Protein 3GN9 (pdb70)

Structure (mmCIF, N/CA/C/O backbone):
data_3GN9
#
_entry.id   3GN9
#
_cell.length_a   100.180
_cell.length_b   104.510
_cell.length_c   55.410
_cell.angle_alpha   90.000
_cell.angle_beta   106.160
_cell.angle_gamma   90.000
#
_symmetry.space_group_name_H-M   'C 1 2 1'
#
loop_
_entity.id
_entity.type
_entity.pdbx_description
1 polymer 'Type II secretory pathway, pseudopilin EpsG'
2 non-polymer 'CALCIUM ION'
3 non-polymer D-MALATE
4 water water
#
loop_
_atom_site.group_PDB
_atom_site.id
_atom_site.type_symbol
_atom_site.label_atom_id
_atom_site.label_alt_id
_atom_site.label_comp_id
_atom_site.label_asym_id
_atom_site.label_entity_id
_atom_site.label_seq_id
_atom_site.pdbx_PDB_ins_code
_atom_site.Cartn_x
_atom_site.Cartn_y
_atom_site.Cartn_z
_atom_site.occupancy
_atom_site.B_iso_or_equiv
_atom_site.auth_seq_id
_atom_site.auth_comp_id
_atom_site.auth_asym_id
_atom_site.auth_atom_id
_atom_site.pdbx_PDB_model_num
ATOM 1 N N . GLY A 1 4 ? -37.749 -26.822 -15.367 1.00 39.87 26 GLY A N 1
ATOM 2 C CA . GLY A 1 4 ? -38.000 -25.376 -15.118 1.00 39.58 26 GLY A CA 1
ATOM 3 C C . GLY A 1 4 ? -37.772 -24.995 -13.666 1.00 39.74 26 GLY A C 1
ATOM 4 O O . GLY A 1 4 ? -37.174 -23.950 -13.383 1.00 39.34 26 GLY A O 1
ATOM 5 N N . ASN A 1 5 ? -38.243 -25.834 -12.742 1.00 39.62 27 ASN A N 1
ATOM 6 C CA . ASN A 1 5 ? -38.186 -25.504 -11.309 1.00 39.71 27 ASN A CA 1
ATOM 7 C C . ASN A 1 5 ? -36.771 -25.405 -10.745 1.00 39.45 27 ASN A C 1
ATOM 8 O O . ASN A 1 5 ? -36.431 -24.416 -10.066 1.00 39.24 27 ASN A O 1
ATOM 13 N N . LYS A 1 6 ? -35.945 -26.421 -10.999 1.00 39.12 28 LYS A N 1
ATOM 14 C CA . LYS A 1 6 ? -34.554 -26.362 -10.551 1.00 39.09 28 LYS A CA 1
ATOM 15 C C . LYS A 1 6 ? -33.819 -25.241 -11.288 1.00 38.29 28 LYS A C 1
ATOM 16 O O . LYS A 1 6 ? -33.075 -24.485 -10.663 1.00 38.36 28 LYS A O 1
ATOM 22 N N . GLU A 1 7 ? -34.037 -25.126 -12.601 1.00 37.55 29 GLU A N 1
ATOM 23 C CA . GLU A 1 7 ? -33.487 -24.001 -13.370 1.00 37.23 29 GLU A CA 1
ATOM 24 C C . GLU A 1 7 ? -33.823 -22.683 -12.681 1.00 36.37 29 GLU A C 1
ATOM 25 O O . GLU A 1 7 ? -32.952 -21.840 -12.510 1.00 36.29 29 GLU A O 1
ATOM 31 N N . LYS A 1 8 ? -35.091 -22.511 -12.308 1.00 35.59 30 LYS A N 1
ATOM 32 C CA . LYS A 1 8 ? -35.546 -21.281 -11.658 1.00 35.11 30 LYS A CA 1
ATOM 33 C C . LYS A 1 8 ? -34.802 -21.036 -10.342 1.00 33.66 30 LYS A C 1
ATOM 34 O O . LYS A 1 8 ? -34.298 -19.939 -10.107 1.00 33.29 30 LYS A O 1
ATOM 40 N N . ALA A 1 9 ? -34.739 -22.064 -9.500 1.00 32.17 31 ALA A N 1
ATOM 41 C CA . ALA A 1 9 ? -34.048 -21.990 -8.208 1.00 31.28 31 ALA A CA 1
ATOM 42 C C . ALA A 1 9 ? -32.577 -21.603 -8.354 1.00 30.32 31 ALA A C 1
ATOM 43 O O . ALA A 1 9 ? -32.066 -20.786 -7.579 1.00 30.18 31 ALA A O 1
ATOM 45 N N . ASP A 1 10 ? -31.902 -22.184 -9.343 1.00 29.34 32 ASP A N 1
ATOM 46 C CA . ASP A 1 10 ? -30.486 -21.888 -9.597 1.00 29.01 32 ASP A CA 1
ATOM 47 C C . ASP A 1 10 ? -30.273 -20.440 -10.016 1.00 28.94 32 ASP A C 1
ATOM 48 O O . ASP A 1 10 ? -29.339 -19.770 -9.539 1.00 28.33 32 ASP A O 1
ATOM 53 N N . GLN A 1 11 ? -31.132 -19.943 -10.904 1.00 28.87 33 GLN A N 1
ATOM 54 C CA . GLN A 1 11 ? -31.014 -18.560 -11.347 1.00 29.21 33 GLN A CA 1
ATOM 55 C C . GLN A 1 11 ? -31.285 -17.591 -10.200 1.00 29.37 33 GLN A C 1
ATOM 56 O O . GLN A 1 11 ? -30.591 -16.594 -10.071 1.00 29.28 33 GLN A O 1
ATOM 62 N N . GLN A 1 12 ? -32.263 -17.908 -9.353 1.00 29.46 34 GLN A N 1
ATOM 63 C CA . GLN A 1 12 ? -32.531 -17.104 -8.154 1.00 29.79 34 GLN A CA 1
ATOM 64 C C . GLN A 1 12 ? -31.328 -17.037 -7.202 1.00 29.29 34 GLN A C 1
ATOM 65 O O . GLN A 1 12 ? -31.009 -15.972 -6.681 1.00 28.72 34 GLN A O 1
ATOM 71 N N . LYS A 1 13 ? -30.682 -18.181 -6.973 1.00 28.78 35 LYS A N 1
ATOM 72 C CA . LYS A 1 13 ? -29.456 -18.247 -6.169 1.00 28.16 35 LYS A CA 1
ATOM 73 C C . LYS A 1 13 ? -28.338 -17.378 -6.768 1.00 28.12 35 LYS A C 1
ATOM 74 O O . LYS A 1 13 ? -27.695 -16.601 -6.052 1.00 27.28 35 LYS A O 1
ATOM 80 N N . ALA A 1 14 ? -28.098 -17.516 -8.069 1.00 27.78 36 ALA A N 1
ATOM 81 C CA . ALA A 1 14 ? -27.120 -16.669 -8.759 1.00 28.55 36 ALA A CA 1
ATOM 82 C C . ALA A 1 14 ? -27.389 -15.178 -8.523 1.00 28.49 36 ALA A C 1
ATOM 83 O O . ALA A 1 14 ? -26.483 -14.421 -8.211 1.00 28.20 36 ALA A O 1
ATOM 85 N N . ILE A 1 15 ? -28.640 -14.769 -8.676 1.00 29.09 37 ILE A N 1
ATOM 86 C CA . ILE A 1 15 ? -29.008 -13.377 -8.474 1.00 29.92 37 ILE A CA 1
ATOM 87 C C . ILE A 1 15 ? -28.734 -12.946 -7.039 1.00 30.07 37 ILE A C 1
ATOM 88 O O . ILE A 1 15 ? -28.119 -11.908 -6.804 1.00 29.73 37 ILE A O 1
ATOM 93 N N . THR A 1 16 ? -29.195 -13.742 -6.082 1.00 30.55 38 THR A N 1
ATOM 94 C CA . THR A 1 16 ? -28.924 -13.453 -4.663 1.00 30.75 38 THR A CA 1
ATOM 95 C C . THR A 1 16 ? -27.426 -13.304 -4.352 1.00 30.40 38 THR A C 1
ATOM 96 O O . THR A 1 16 ? -27.026 -12.387 -3.623 1.00 29.72 38 THR A O 1
ATOM 100 N N . ASP A 1 17 ? -26.613 -14.207 -4.906 1.00 29.96 39 ASP A N 1
ATOM 101 C CA . ASP A 1 17 ? -25.158 -14.171 -4.760 1.00 29.77 39 ASP A CA 1
ATOM 102 C C . ASP A 1 17 ? -24.534 -12.899 -5.356 1.00 28.93 39 ASP A C 1
ATOM 103 O O . ASP A 1 17 ? -23.696 -12.265 -4.729 1.00 28.07 39 ASP A O 1
ATOM 108 N N . ILE A 1 18 ? -24.957 -12.530 -6.553 1.00 28.63 40 ILE A N 1
ATOM 109 C CA . ILE A 1 18 ? -24.454 -11.341 -7.223 1.00 28.21 40 ILE A CA 1
ATOM 110 C C . ILE A 1 18 ? -24.815 -10.076 -6.424 1.00 28.55 40 ILE A C 1
ATOM 111 O O . ILE A 1 18 ? -23.976 -9.188 -6.248 1.00 27.39 40 ILE A O 1
ATOM 116 N N . VAL A 1 19 ? -26.036 -10.024 -5.892 1.00 29.06 41 VAL A N 1
ATOM 117 C CA . VAL A 1 19 ? -26.444 -8.898 -5.048 1.00 29.45 41 VAL A CA 1
ATOM 118 C C . VAL A 1 19 ? -25.556 -8.810 -3.810 1.00 29.59 41 VAL A C 1
ATOM 119 O O . VAL A 1 19 ? -25.037 -7.733 -3.503 1.00 29.77 41 VAL A O 1
ATOM 123 N N . ALA A 1 20 ? -25.364 -9.940 -3.124 1.00 29.70 42 ALA A N 1
ATOM 124 C CA . ALA A 1 20 ? -24.488 -9.994 -1.948 1.00 29.84 42 ALA A CA 1
ATOM 125 C C . ALA A 1 20 ? -23.053 -9.557 -2.254 1.00 30.29 42 ALA A C 1
ATOM 126 O O . ALA A 1 20 ? -22.459 -8.775 -1.503 1.00 30.27 42 ALA A O 1
ATOM 128 N N . LEU A 1 21 ? -22.488 -10.078 -3.341 1.00 30.21 43 LEU A N 1
ATOM 129 C CA . LEU A 1 21 ? -21.154 -9.698 -3.768 1.00 30.66 43 LEU A CA 1
ATOM 130 C C . LEU A 1 21 ? -21.073 -8.212 -4.105 1.00 30.73 43 LEU A C 1
ATOM 131 O O . LEU A 1 21 ? -20.171 -7.534 -3.642 1.00 30.52 43 LEU A O 1
ATOM 136 N N . GLU A 1 22 ? -22.045 -7.700 -4.856 1.00 31.54 44 GLU A N 1
ATOM 137 C CA . GLU A 1 22 ? -22.095 -6.267 -5.180 1.00 32.05 44 GLU A CA 1
ATOM 138 C C . GLU A 1 22 ? -22.174 -5.417 -3.894 1.00 31.65 44 GLU A C 1
ATOM 139 O O . GLU A 1 22 ? -21.474 -4.410 -3.771 1.00 31.00 44 GLU A O 1
ATOM 145 N N . ASN A 1 23 ? -22.990 -5.844 -2.932 1.00 31.15 45 ASN A N 1
ATOM 146 C CA . ASN A 1 23 ? -23.051 -5.165 -1.631 1.00 31.54 45 ASN A CA 1
ATOM 147 C C . ASN A 1 23 ? -21.706 -5.168 -0.922 1.00 30.88 45 ASN A C 1
ATOM 148 O O . ASN A 1 23 ? -21.277 -4.136 -0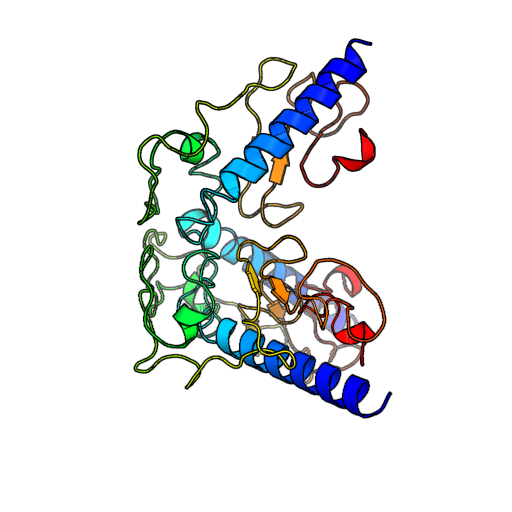.409 1.00 30.32 45 ASN A O 1
ATOM 153 N N . ALA A 1 24 ? -21.043 -6.326 -0.899 1.00 31.16 46 ALA A N 1
ATOM 154 C CA . ALA A 1 24 ? -19.701 -6.451 -0.305 1.00 30.31 46 ALA A CA 1
ATOM 155 C C . ALA A 1 24 ? -18.677 -5.553 -1.003 1.00 30.52 46 ALA A C 1
ATOM 156 O O . ALA A 1 24 ? -17.851 -4.906 -0.352 1.00 29.30 46 ALA A O 1
ATOM 158 N N . LEU A 1 25 ? -18.721 -5.537 -2.330 1.00 29.38 47 LEU A N 1
ATOM 159 C CA . LEU A 1 25 ? -17.829 -4.687 -3.131 1.00 30.18 47 LEU A CA 1
ATOM 160 C C . LEU A 1 25 ? -18.049 -3.196 -2.871 1.00 30.52 47 LEU A C 1
ATOM 161 O O . LEU A 1 25 ? -17.085 -2.418 -2.799 1.00 30.96 47 LEU A O 1
ATOM 166 N N . ASP A 1 26 ? -19.303 -2.803 -2.708 1.00 31.07 48 ASP A N 1
ATOM 167 C CA . ASP A 1 26 ? -19.614 -1.425 -2.343 1.00 31.68 48 ASP A CA 1
ATOM 168 C C . ASP A 1 26 ? -19.058 -1.074 -0.949 1.00 31.56 48 ASP A C 1
ATOM 169 O O . ASP A 1 26 ? -18.540 0.023 -0.753 1.00 30.89 48 ASP A O 1
ATOM 174 N N . MET A 1 27 ? -19.144 -2.009 0.001 1.00 31.94 49 MET A N 1
ATOM 175 C CA A MET A 1 27 ? -18.560 -1.793 1.327 0.50 31.72 49 MET A CA 1
ATOM 176 C CA B MET A 1 27 ? -18.560 -1.808 1.331 0.50 31.80 49 MET A CA 1
ATOM 177 C C . MET A 1 27 ? -17.044 -1.629 1.239 1.00 31.22 49 MET A C 1
ATOM 178 O O . MET A 1 27 ? -16.475 -0.766 1.902 1.00 30.56 49 MET A O 1
ATOM 187 N N . TYR A 1 28 ? -16.395 -2.457 0.424 1.00 29.93 50 TYR A N 1
ATOM 188 C CA . TYR A 1 28 ? -14.951 -2.364 0.203 1.00 29.86 50 TYR A CA 1
ATOM 189 C C . TYR A 1 28 ? -14.614 -0.987 -0.348 1.00 29.76 50 TYR A C 1
ATOM 190 O O . TYR A 1 28 ? -13.709 -0.323 0.160 1.00 29.34 50 TYR A O 1
ATOM 199 N N . LYS A 1 29 ? -15.354 -0.536 -1.358 1.00 28.82 51 LYS A N 1
ATOM 200 C CA . LYS A 1 29 ? -15.123 0.809 -1.885 1.00 29.32 51 LYS A CA 1
ATOM 201 C C . LYS A 1 29 ? -15.427 1.907 -0.844 1.00 28.39 51 LYS A C 1
ATOM 202 O O . LYS A 1 29 ? -14.728 2.918 -0.776 1.00 28.18 51 LYS A O 1
ATOM 208 N N . LEU A 1 30 ? -16.467 1.721 -0.044 1.00 27.99 52 LEU A N 1
ATOM 209 C CA A LEU A 1 30 ? -16.833 2.721 0.961 0.50 28.02 52 LEU A CA 1
ATOM 210 C CA B LEU A 1 30 ? -16.827 2.727 0.957 0.50 28.11 52 LEU A CA 1
ATOM 211 C C . LEU A 1 30 ? -15.663 2.947 1.920 1.00 28.14 52 LEU A C 1
ATOM 212 O O . LEU A 1 30 ? -15.398 4.079 2.331 1.00 28.27 52 LEU A O 1
ATOM 221 N N . ASP A 1 31 ? -14.977 1.858 2.275 1.00 28.33 53 ASP A N 1
ATOM 222 C CA . ASP A 1 31 ? -13.811 1.925 3.168 1.00 28.82 53 ASP A CA 1
ATOM 223 C C . ASP A 1 31 ? -12.550 2.429 2.473 1.00 28.76 53 ASP A C 1
ATOM 224 O O . ASP A 1 31 ? -11.792 3.194 3.053 1.00 29.16 53 ASP A O 1
ATOM 229 N N . ASN A 1 32 ? -12.319 1.969 1.245 1.00 29.19 54 ASN A N 1
ATOM 230 C CA . ASN A 1 32 ? -11.017 2.056 0.594 1.00 29.39 54 ASN A CA 1
ATOM 231 C C . ASN A 1 32 ? -10.896 3.015 -0.577 1.00 29.60 54 ASN A C 1
ATOM 232 O O . ASN A 1 32 ? -9.783 3.263 -1.034 1.00 31.46 54 ASN A O 1
ATOM 237 N N . SER A 1 33 ? -12.034 3.567 -1.006 1.00 29.89 55 SER A N 1
ATOM 238 C CA . SER A 1 33 ? -12.168 4.603 -2.032 1.00 29.99 55 SER A CA 1
ATOM 239 C C . SER A 1 33 ? -12.116 4.045 -3.457 1.00 30.20 55 SER A C 1
ATOM 240 O O . SER A 1 33 ? -12.407 4.762 -4.402 1.00 30.39 55 SER A O 1
ATOM 243 N N . VAL A 1 34 ? -11.748 2.775 -3.595 1.00 30.19 56 VAL A N 1
ATOM 244 C CA . VAL A 1 34 ? -11.714 2.065 -4.875 1.00 29.45 56 VAL A CA 1
ATOM 245 C C . VAL A 1 34 ? -12.301 0.660 -4.746 1.00 29.59 56 VAL A C 1
ATOM 246 O O . VAL A 1 34 ? -12.389 0.084 -3.662 1.00 28.99 56 VAL A O 1
ATOM 250 N N . TYR A 1 35 ? -12.679 0.080 -5.888 1.00 29.61 57 TYR A N 1
ATOM 251 C CA . TYR A 1 35 ? -13.040 -1.312 -5.957 1.00 29.16 57 TYR A CA 1
ATOM 252 C C . TYR A 1 35 ? -11.769 -2.165 -6.136 1.00 28.90 57 TYR A C 1
ATOM 253 O O . TYR A 1 35 ? -10.776 -1.686 -6.717 1.00 28.67 57 TYR A O 1
ATOM 262 N N . PRO A 1 36 ? -11.803 -3.426 -5.681 1.00 28.61 58 PRO A N 1
ATOM 263 C CA . PRO A 1 36 ? -10.758 -4.377 -6.084 1.00 28.20 58 PRO A CA 1
ATOM 264 C C . PRO A 1 36 ? -10.603 -4.442 -7.603 1.00 28.91 58 PRO A C 1
ATOM 265 O O . PRO A 1 36 ? -11.566 -4.278 -8.320 1.00 28.68 58 PRO A O 1
ATOM 269 N N . THR A 1 37 ? -9.389 -4.644 -8.070 1.00 29.12 59 THR A N 1
ATOM 270 C CA . THR A 1 37 ? -9.125 -4.773 -9.505 1.00 28.28 59 THR A CA 1
ATOM 271 C C . THR A 1 37 ? -9.462 -6.194 -9.949 1.00 27.81 59 THR A C 1
ATOM 272 O O . THR A 1 37 ? -9.638 -7.072 -9.118 1.00 27.61 59 THR A O 1
ATOM 276 N N . THR A 1 38 ? -9.544 -6.431 -11.263 1.00 28.27 60 THR A N 1
ATOM 277 C CA . THR A 1 38 ? -9.735 -7.777 -11.801 1.00 28.83 60 THR A CA 1
ATOM 278 C C . THR A 1 38 ? -8.724 -8.750 -11.187 1.00 30.52 60 THR A C 1
ATOM 279 O O . THR A 1 38 ? -9.108 -9.839 -10.747 1.00 31.20 60 THR A O 1
ATOM 283 N N . ASP A 1 39 ? -7.472 -8.316 -11.075 1.00 30.35 61 ASP A N 1
ATOM 284 C CA A ASP A 1 39 ? -6.409 -9.197 -10.606 0.50 30.93 61 ASP A CA 1
ATOM 285 C CA B ASP A 1 39 ? -6.398 -9.194 -10.609 0.50 31.28 61 ASP A CA 1
ATOM 286 C C . ASP A 1 39 ? -6.548 -9.515 -9.136 1.00 30.84 61 ASP A C 1
ATOM 287 O O . ASP A 1 39 ? -6.264 -10.620 -8.718 1.00 31.72 61 ASP A O 1
ATOM 296 N N . GLN A 1 40 ? -6.988 -8.537 -8.359 1.00 30.80 62 GLN A N 1
ATOM 297 C CA . GLN A 1 40 ? -7.206 -8.744 -6.940 1.00 29.78 62 GLN A CA 1
ATOM 298 C C . GLN A 1 40 ? -8.399 -9.675 -6.765 1.00 30.18 62 GLN A C 1
ATOM 299 O O . GLN A 1 40 ? -8.419 -10.546 -5.885 1.00 29.48 62 GLN A O 1
ATOM 305 N N . GLY A 1 41 ? -9.396 -9.492 -7.622 1.00 28.45 63 GLY A N 1
ATOM 306 C CA . GLY A 1 41 ? -10.534 -10.366 -7.653 1.00 28.91 63 GLY A CA 1
ATOM 307 C C . GLY A 1 41 ? -11.492 -10.285 -6.501 1.00 28.17 63 GLY A C 1
ATOM 308 O O . GLY A 1 41 ? -11.375 -9.427 -5.626 1.00 28.28 63 GLY A O 1
ATOM 309 N N . LEU A 1 42 ? -12.475 -11.178 -6.516 1.00 27.56 64 LEU A N 1
ATOM 310 C CA . LEU A 1 42 ? -13.455 -11.255 -5.433 1.00 27.80 64 LEU A CA 1
ATOM 311 C C . LEU A 1 42 ? -12.794 -11.730 -4.139 1.00 28.11 64 LEU A C 1
ATOM 312 O O . LEU A 1 42 ? -13.321 -11.479 -3.044 1.00 27.56 64 LEU A O 1
ATOM 317 N N . GLU A 1 43 ? -11.663 -12.409 -4.263 1.00 27.70 65 GLU A N 1
ATOM 318 C CA . GLU A 1 43 ? -10.869 -12.817 -3.083 1.00 29.54 65 GLU A CA 1
ATOM 319 C C . GLU A 1 43 ? -10.458 -11.632 -2.153 1.00 29.63 65 GLU A C 1
ATOM 320 O O . GLU A 1 43 ? -10.206 -11.816 -0.936 1.00 29.12 65 GLU A O 1
ATOM 326 N N . ALA A 1 44 ? -10.417 -10.429 -2.726 1.00 30.44 66 ALA A N 1
ATOM 327 C CA . ALA A 1 44 ? -10.156 -9.178 -1.977 1.00 31.01 66 ALA A CA 1
ATOM 328 C C . ALA A 1 44 ? -11.235 -8.901 -0.941 1.00 31.31 66 ALA A C 1
ATOM 329 O O . ALA A 1 44 ? -10.974 -8.249 0.084 1.00 31.25 66 ALA A O 1
ATOM 331 N N . LEU A 1 45 ? -12.415 -9.478 -1.138 1.00 30.97 67 LEU A N 1
ATOM 332 C CA . LEU A 1 45 ? -13.486 -9.373 -0.150 1.00 30.95 67 LEU A CA 1
ATOM 333 C C . LEU A 1 45 ? -13.263 -10.242 1.087 1.00 30.94 67 LEU A C 1
ATOM 334 O O . LEU A 1 45 ? -13.862 -9.978 2.126 1.00 31.63 67 LEU A O 1
ATOM 339 N N . VAL A 1 46 ? -12.424 -11.268 0.972 1.00 30.90 68 VAL A N 1
ATOM 340 C CA . VAL A 1 46 ? -12.190 -12.241 2.051 1.00 31.74 68 VAL A CA 1
ATOM 341 C C . VAL A 1 46 ? -10.911 -11.949 2.823 1.00 31.42 68 VAL A C 1
ATOM 342 O O . VAL A 1 46 ? -10.873 -12.089 4.039 1.00 31.20 68 VAL A O 1
ATOM 346 N N . THR A 1 47 ? -9.850 -11.572 2.118 1.00 31.38 69 THR A N 1
ATOM 347 C CA . THR A 1 47 ? -8.608 -11.207 2.787 1.00 32.02 69 THR A CA 1
ATOM 348 C C . THR A 1 47 ? -7.947 -10.051 2.070 1.00 31.21 69 THR A C 1
ATOM 349 O O . THR A 1 47 ? -8.194 -9.805 0.879 1.00 29.42 69 THR A O 1
ATOM 353 N N . LYS A 1 48 ? -7.165 -9.287 2.821 1.00 29.30 70 LYS A N 1
ATOM 354 C CA . LYS A 1 48 ? -6.565 -8.077 2.309 1.00 28.86 70 LYS A CA 1
ATOM 355 C C . LYS A 1 48 ? -5.702 -8.385 1.097 1.00 28.15 70 LYS A C 1
ATOM 356 O O . LYS A 1 48 ? -4.772 -9.179 1.175 1.00 26.95 70 LYS A O 1
ATOM 362 N N . PRO A 1 49 ? -6.026 -7.753 -0.032 1.00 27.44 71 PRO A N 1
ATOM 363 C CA . PRO A 1 49 ? -5.283 -7.990 -1.266 1.00 28.53 71 PRO A CA 1
ATOM 364 C C . PRO A 1 49 ? -4.020 -7.156 -1.390 1.00 28.70 71 PRO A C 1
ATOM 365 O O . PRO A 1 49 ? -3.737 -6.299 -0.541 1.00 29.43 71 PRO A O 1
ATOM 369 N N . SER A 1 50 ? -3.265 -7.445 -2.444 1.00 29.05 72 SER A N 1
ATOM 370 C CA . SER A 1 50 ? -2.026 -6.766 -2.751 1.00 29.59 72 SER A CA 1
ATOM 371 C C . SER A 1 50 ? -2.188 -6.047 -4.086 1.00 29.42 72 SER A C 1
ATOM 372 O O . SER A 1 50 ? -3.122 -6.330 -4.830 1.00 30.02 72 SER A O 1
ATOM 375 N N . SER A 1 51 ? -1.267 -5.138 -4.372 1.00 28.17 73 SER A N 1
ATOM 376 C CA . SER A 1 51 ? -1.009 -4.685 -5.737 1.00 28.78 73 SER A CA 1
ATOM 377 C C . SER A 1 51 ? -2.223 -4.040 -6.423 1.00 28.59 73 SER A C 1
ATOM 378 O O . SER A 1 51 ? -2.709 -4.568 -7.439 1.00 28.72 73 SER A O 1
ATOM 381 N N . PRO A 1 52 ? -2.692 -2.890 -5.911 1.00 29.13 74 PRO A N 1
ATOM 382 C CA . PRO A 1 52 ? -2.197 -2.078 -4.815 1.00 29.45 74 PRO A CA 1
ATOM 383 C C . PRO A 1 52 ? -2.962 -2.404 -3.561 1.00 30.31 74 PRO A C 1
ATOM 384 O O . PRO A 1 52 ? -4.158 -2.639 -3.617 1.00 31.45 74 PRO A O 1
ATOM 388 N N . GLU A 1 53 ? -2.272 -2.433 -2.420 1.00 31.20 75 GLU A N 1
ATOM 389 C CA . GLU A 1 53 ? -2.878 -2.845 -1.160 1.00 29.63 75 GLU A CA 1
ATOM 390 C C . GLU A 1 53 ? -3.780 -1.726 -0.600 1.00 29.78 75 GLU A C 1
ATOM 391 O O . GLU A 1 53 ? -3.292 -0.586 -0.406 1.00 28.65 75 GLU A O 1
ATOM 397 N N . PRO A 1 54 ? -5.055 -2.041 -0.266 1.00 28.94 76 PRO A N 1
ATOM 398 C CA . PRO A 1 54 ? -5.921 -0.976 0.246 1.00 29.15 76 PRO A CA 1
ATOM 399 C C . PRO A 1 54 ? -5.395 -0.429 1.542 1.00 28.17 76 PRO A C 1
ATOM 400 O O . PRO A 1 54 ? -4.723 -1.156 2.296 1.00 28.46 76 PRO A O 1
ATOM 404 N N . ARG A 1 55 ? -5.760 0.805 1.829 1.00 28.19 77 ARG A N 1
ATOM 405 C CA . ARG A 1 55 ? -5.218 1.512 3.023 1.00 27.34 77 ARG A CA 1
ATOM 406 C C . ARG A 1 55 ? -6.157 1.599 4.213 1.00 27.56 77 ARG A C 1
ATOM 407 O O . ARG A 1 55 ? -5.747 2.093 5.270 1.00 26.44 77 ARG A O 1
ATOM 415 N N . ASN A 1 56 ? -7.389 1.100 4.084 1.00 27.61 78 ASN A N 1
ATOM 416 C CA . ASN A 1 56 ? -8.350 1.116 5.170 1.00 28.07 78 ASN A CA 1
ATOM 417 C C . ASN A 1 56 ? -9.154 -0.193 5.228 1.00 27.94 78 ASN A C 1
ATOM 418 O O . ASN A 1 56 ? -10.360 -0.192 5.509 1.00 26.85 78 ASN A O 1
ATOM 423 N N . TYR A 1 57 ? -8.474 -1.308 4.996 1.00 28.43 79 TYR A N 1
ATOM 424 C CA . TYR A 1 57 ? -9.140 -2.593 4.917 1.00 28.93 79 TYR A CA 1
ATOM 425 C C . TYR A 1 57 ? -9.758 -3.008 6.265 1.00 29.30 79 TYR A C 1
ATOM 426 O O . TYR A 1 57 ? -9.094 -3.078 7.276 1.00 28.81 79 TYR A O 1
ATOM 435 N N . ARG A 1 58 ? -11.031 -3.364 6.229 1.00 31.25 80 ARG A N 1
ATOM 436 C CA . ARG A 1 58 ? -11.766 -3.815 7.408 1.00 32.07 80 ARG A CA 1
ATOM 437 C C . ARG A 1 58 ? -11.156 -5.093 7.996 1.00 32.34 80 ARG A C 1
ATOM 438 O O . ARG A 1 58 ? -11.013 -6.081 7.295 1.00 31.98 80 ARG A O 1
ATOM 446 N N . ASN A 1 59 ? -10.819 -5.056 9.280 1.00 32.98 81 ASN A N 1
ATOM 447 C CA . ASN A 1 59 ? -10.403 -6.243 10.047 1.00 34.61 81 ASN A CA 1
ATOM 448 C C . ASN A 1 59 ? -11.310 -7.455 9.782 1.00 34.08 81 ASN A C 1
ATOM 449 O O . ASN A 1 59 ? -12.474 -7.461 10.179 1.00 32.87 81 ASN A O 1
ATOM 454 N N . GLY A 1 60 ? -10.796 -8.454 9.067 1.00 34.28 82 GLY A N 1
ATOM 455 C CA . GLY A 1 60 ? -11.548 -9.679 8.823 1.00 34.71 82 GLY A CA 1
ATOM 456 C C . GLY A 1 60 ? -12.386 -9.696 7.558 1.00 34.89 82 GLY A C 1
ATOM 457 O O . GLY A 1 60 ? -13.197 -10.592 7.364 1.00 35.31 82 GLY A O 1
ATOM 458 N N . GLY A 1 61 ? -12.210 -8.703 6.699 1.00 34.50 83 GLY A N 1
ATOM 459 C CA . GLY A 1 61 ? -12.836 -8.705 5.393 1.00 34.18 83 GLY A CA 1
ATOM 460 C C . GLY A 1 61 ? -14.292 -8.282 5.359 1.00 34.11 83 GLY A C 1
ATOM 461 O O . GLY A 1 61 ? -14.836 -7.753 6.333 1.00 34.13 83 GLY A O 1
ATOM 462 N N . TYR A 1 62 ? -14.917 -8.534 4.216 1.00 33.20 84 TYR A N 1
ATOM 463 C CA . TYR A 1 62 ? -16.212 -7.989 3.886 1.00 33.38 84 TYR A CA 1
ATOM 464 C C . TYR A 1 62 ? -17.275 -9.079 3.694 1.00 34.43 84 TYR A C 1
ATOM 465 O O . TYR A 1 62 ? -18.458 -8.768 3.667 1.00 34.67 84 TYR A O 1
ATOM 474 N N . ILE A 1 63 ? -16.842 -10.334 3.582 1.00 35.11 85 ILE A N 1
ATOM 475 C CA . ILE A 1 63 ? -17.729 -11.494 3.442 1.00 36.33 85 ILE A CA 1
ATOM 476 C C . ILE A 1 63 ? -16.967 -12.686 4.066 1.00 36.55 85 ILE A C 1
ATOM 477 O O . ILE A 1 63 ? -15.734 -12.715 4.031 1.00 37.10 85 ILE A O 1
ATOM 482 N N . LYS A 1 64 ? -17.660 -13.644 4.672 1.00 37.39 86 LYS A N 1
ATOM 483 C CA . LYS A 1 64 ? -16.934 -14.717 5.374 1.00 37.16 86 LYS A CA 1
ATOM 484 C C . LYS A 1 64 ? -16.322 -15.713 4.395 1.00 36.70 86 LYS A C 1
ATOM 485 O O . LYS A 1 64 ? -15.275 -16.296 4.658 1.00 35.87 86 LYS A O 1
ATOM 491 N N . ARG A 1 65 ? -16.960 -15.870 3.241 1.00 36.31 87 ARG A N 1
ATOM 492 C CA . ARG A 1 65 ? -16.443 -16.743 2.201 1.00 36.51 87 ARG A CA 1
ATOM 493 C C . ARG A 1 65 ? -17.090 -16.369 0.883 1.00 36.79 87 ARG A C 1
ATOM 494 O O . ARG A 1 65 ? -18.169 -15.768 0.849 1.00 37.11 87 ARG A O 1
ATOM 502 N N . LEU A 1 66 ? -16.423 -16.714 -0.203 1.00 36.41 88 LEU A N 1
ATOM 503 C CA . LEU A 1 66 ? -16.978 -16.466 -1.500 1.00 37.13 88 LEU A CA 1
ATOM 504 C C . LEU A 1 66 ? -17.941 -17.594 -1.878 1.00 36.80 88 LEU A C 1
ATOM 505 O O . LEU A 1 66 ? -17.580 -18.757 -1.779 1.00 36.10 88 LEU A O 1
ATOM 510 N N . PRO A 1 67 ? -19.157 -17.242 -2.322 1.00 37.02 89 PRO A N 1
ATOM 511 C CA . PRO A 1 67 ? -20.031 -18.287 -2.836 1.00 37.86 89 PRO A CA 1
ATOM 512 C C . PRO A 1 67 ? -19.534 -18.725 -4.209 1.00 37.29 89 PRO A C 1
ATOM 513 O O . PRO A 1 67 ? -18.934 -17.933 -4.927 1.00 37.26 89 PRO A O 1
ATOM 517 N N . LYS A 1 68 ? -19.753 -19.988 -4.552 1.00 37.32 90 LYS A N 1
ATOM 518 C CA . LYS A 1 68 ? -19.612 -20.441 -5.940 1.00 36.70 90 LYS A CA 1
ATOM 519 C C . LYS A 1 68 ? -20.978 -20.411 -6.566 1.00 34.95 90 LYS A C 1
ATOM 520 O O . LYS A 1 68 ? -21.985 -20.369 -5.872 1.00 34.46 90 LYS A O 1
ATOM 526 N N . ASP A 1 69 ? -21.026 -20.418 -7.885 1.00 33.98 91 ASP A N 1
ATOM 527 C CA . ASP A 1 69 ? -22.304 -20.315 -8.545 1.00 32.67 91 ASP A CA 1
ATOM 528 C C . ASP A 1 69 ? -23.058 -21.664 -8.497 1.00 31.99 91 ASP A C 1
ATOM 529 O O . ASP A 1 69 ? -22.500 -22.677 -8.064 1.00 31.15 91 ASP A O 1
ATOM 534 N N . PRO A 1 70 ? -24.337 -21.667 -8.900 1.00 31.61 92 PRO A N 1
ATOM 535 C CA . PRO A 1 70 ? -25.168 -22.864 -8.798 1.00 31.71 92 PRO A CA 1
ATOM 536 C C . PRO A 1 70 ? -24.634 -24.075 -9.559 1.00 31.37 92 PRO A C 1
ATOM 537 O O . PRO A 1 70 ? -25.061 -25.198 -9.292 1.00 31.41 92 PRO A O 1
ATOM 541 N N . TRP A 1 71 ? -23.728 -23.850 -10.509 1.00 30.81 93 TRP A N 1
ATOM 542 C CA . TRP A 1 71 ? -23.145 -24.936 -11.288 1.00 30.66 93 TRP A CA 1
ATOM 543 C C . TRP A 1 71 ? -21.735 -25.321 -10.825 1.00 30.90 93 TRP A C 1
ATOM 544 O O . TRP A 1 71 ? -21.045 -26.093 -11.474 1.00 30.39 93 TRP A O 1
ATOM 555 N N . GLY A 1 72 ? -21.328 -24.817 -9.664 1.00 31.79 94 GLY A N 1
ATOM 556 C CA . GLY A 1 72 ? -20.069 -25.240 -9.061 1.00 32.74 94 GLY A CA 1
ATOM 557 C C . GLY A 1 72 ? -18.868 -24.419 -9.492 1.00 33.73 94 GLY A C 1
ATOM 558 O O . GLY A 1 72 ? -17.746 -24.752 -9.129 1.00 34.51 94 GLY A O 1
ATOM 559 N N . ASN A 1 73 ? -19.101 -23.340 -10.241 1.00 34.30 95 ASN A N 1
ATOM 560 C CA . ASN A 1 73 ? -18.026 -22.503 -10.776 1.00 35.10 95 ASN A CA 1
ATOM 561 C C . ASN A 1 73 ? -17.888 -21.160 -10.055 1.00 35.56 95 ASN A C 1
ATOM 562 O O . ASN A 1 73 ? -18.852 -20.613 -9.523 1.00 35.23 95 ASN A O 1
ATOM 567 N N . GLU A 1 74 ? -16.678 -20.623 -10.031 1.00 36.02 96 GLU A N 1
ATOM 568 C CA . GLU A 1 74 ? -16.460 -19.351 -9.366 1.00 36.64 96 GLU A CA 1
ATOM 569 C C . GLU A 1 74 ? -17.146 -18.228 -10.144 1.00 35.57 96 GLU A C 1
ATOM 570 O O . GLU A 1 74 ? -17.137 -18.226 -11.370 1.00 34.89 96 GLU A O 1
ATOM 576 N N . TYR A 1 75 ? -17.746 -17.288 -9.414 1.00 35.22 97 TYR A N 1
ATOM 577 C CA . TYR A 1 75 ? -18.276 -16.070 -10.032 1.00 34.28 97 TYR A CA 1
ATOM 578 C C . TYR A 1 75 ? -17.127 -15.312 -10.680 1.00 34.19 97 TYR A C 1
ATOM 579 O O . TYR A 1 75 ? -15.973 -15.389 -10.219 1.00 33.29 97 TYR A O 1
ATOM 588 N N . GLN A 1 76 ? -17.451 -14.624 -11.769 1.00 33.73 98 GLN A N 1
ATOM 589 C CA . GLN A 1 76 ? -16.481 -13.847 -12.544 1.00 34.00 98 GLN A CA 1
ATOM 590 C C . GLN A 1 76 ? -16.568 -12.378 -12.152 1.00 33.79 98 GLN A C 1
ATOM 591 O O . GLN A 1 76 ? -17.622 -11.893 -11.733 1.00 33.53 98 GLN A O 1
ATOM 597 N N . TYR A 1 77 ? -15.446 -11.678 -12.271 1.00 32.50 99 TYR A N 1
ATOM 598 C CA . TYR A 1 77 ? -15.354 -10.305 -11.794 1.00 32.19 99 TYR A CA 1
ATOM 599 C C . TYR A 1 77 ? -14.375 -9.554 -12.662 1.00 32.09 99 TYR A C 1
ATOM 600 O O . TYR A 1 77 ? -13.294 -10.062 -12.994 1.00 31.07 99 TYR A O 1
ATOM 609 N N . MET A 1 78 ? -14.788 -8.366 -13.083 1.00 31.87 100 MET A N 1
ATOM 610 C CA . MET A 1 78 ? -13.907 -7.455 -13.796 1.00 32.69 100 MET A CA 1
ATOM 611 C C . MET A 1 78 ? -14.017 -6.039 -13.252 1.00 32.20 100 MET A C 1
ATOM 612 O O . MET A 1 78 ? -15.108 -5.521 -13.057 1.00 32.91 100 MET A O 1
ATOM 617 N N . SER A 1 79 ? -12.870 -5.425 -13.012 1.00 32.11 101 SER A N 1
ATOM 618 C CA . SER A 1 79 ? -12.785 -4.034 -12.637 1.00 32.18 101 SER A CA 1
ATOM 619 C C . SER A 1 79 ? -11.455 -3.521 -13.173 1.00 32.06 101 SER A C 1
ATOM 620 O O . SER A 1 79 ? -10.405 -3.902 -12.665 1.00 32.82 101 SER A O 1
ATOM 623 N N . PRO A 1 80 ? -11.490 -2.677 -14.213 1.00 30.27 102 PRO A N 1
ATOM 624 C CA . PRO A 1 80 ? -12.671 -2.117 -14.889 1.00 30.24 102 PRO A CA 1
ATOM 625 C C . PRO A 1 80 ? -13.499 -3.137 -15.702 1.00 30.66 102 PRO A C 1
ATOM 626 O O . PRO A 1 80 ? -12.940 -4.001 -16.400 1.00 29.63 102 PRO A O 1
ATOM 630 N N . GLY A 1 81 ? -14.821 -3.010 -15.611 1.00 30.78 103 GLY A N 1
ATOM 631 C CA . GLY A 1 81 ? -15.738 -3.902 -16.314 1.00 30.74 103 GLY A CA 1
ATOM 632 C C . GLY A 1 81 ? -15.907 -3.485 -17.751 1.00 31.46 103 GLY A C 1
ATOM 633 O O . GLY A 1 81 ? -15.443 -2.427 -18.157 1.00 31.20 103 GLY A O 1
ATOM 634 N N . ASP A 1 82 ? -16.557 -4.361 -18.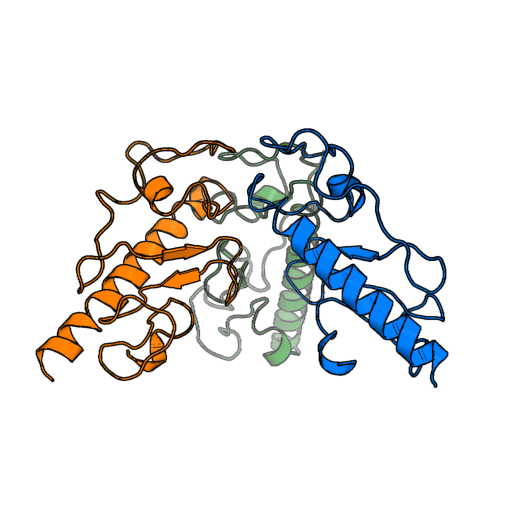511 1.00 32.06 104 ASP A N 1
ATOM 635 C CA . ASP A 1 82 ? -16.922 -4.114 -19.885 1.00 33.34 104 ASP A CA 1
ATOM 636 C C . ASP A 1 82 ? -18.365 -3.634 -19.973 1.00 33.22 104 ASP A C 1
ATOM 637 O O . ASP A 1 82 ? -18.655 -2.760 -20.765 1.00 32.42 104 ASP A O 1
ATOM 642 N N . LYS A 1 83 ? -19.268 -4.176 -19.151 1.00 33.33 105 LYS A N 1
ATOM 643 C CA . LYS A 1 83 ? -20.684 -3.764 -19.223 1.00 33.65 105 LYS A CA 1
ATOM 644 C C . LYS A 1 83 ? -21.013 -2.627 -18.256 1.00 33.59 105 LYS A C 1
ATOM 645 O O . LYS A 1 83 ? -22.040 -1.969 -18.403 1.00 33.70 105 LYS A O 1
ATOM 651 N N . GLY A 1 84 ? -20.143 -2.384 -17.285 1.00 32.76 106 GLY A N 1
ATOM 652 C CA . GLY A 1 84 ? -20.354 -1.320 -16.298 1.00 33.31 106 GLY A CA 1
ATOM 653 C C . GLY A 1 84 ? -19.047 -1.022 -15.598 1.00 33.37 106 GLY A C 1
ATOM 654 O O . GLY A 1 84 ? -18.015 -1.566 -16.002 1.00 33.90 106 GLY A O 1
ATOM 655 N N . THR A 1 85 ? -19.078 -0.180 -14.558 1.00 33.70 107 THR A N 1
ATOM 656 C CA . THR A 1 85 ? -17.887 0.144 -13.775 1.00 33.89 107 THR A CA 1
ATOM 657 C C . THR A 1 85 ? -17.212 -1.125 -13.223 1.00 33.57 107 THR A C 1
ATOM 658 O O . THR A 1 85 ? -15.985 -1.275 -13.320 1.00 32.55 107 THR A O 1
ATOM 662 N N . ILE A 1 86 ? -18.010 -2.004 -12.608 1.00 33.34 108 ILE A N 1
ATOM 663 C CA . ILE A 1 86 ? -17.563 -3.350 -12.248 1.00 33.44 108 ILE A CA 1
ATOM 664 C C . ILE A 1 86 ? -18.570 -4.382 -12.815 1.00 32.95 108 ILE A C 1
ATOM 665 O O . ILE A 1 86 ? -19.782 -4.121 -12.837 1.00 33.21 108 ILE A O 1
ATOM 670 N N . ASP A 1 87 ? -18.058 -5.495 -13.349 1.00 32.42 109 ASP A N 1
ATOM 671 C CA . ASP A 1 87 ? -18.901 -6.598 -13.848 1.00 32.17 109 ASP A CA 1
ATOM 672 C C . ASP A 1 87 ? -18.785 -7.742 -12.862 1.00 32.25 109 ASP A C 1
ATOM 673 O O . ASP A 1 87 ? -17.666 -8.166 -12.549 1.00 31.77 109 ASP A O 1
ATOM 678 N N . ILE A 1 88 ? -19.929 -8.250 -12.385 1.00 31.85 110 ILE A N 1
ATOM 679 C CA . ILE A 1 88 ? -19.996 -9.417 -11.508 1.00 31.54 110 ILE A CA 1
ATOM 680 C C . ILE A 1 88 ? -20.973 -10.386 -12.192 1.00 31.79 110 ILE A C 1
ATOM 681 O O . ILE A 1 88 ? -22.121 -10.018 -12.436 1.00 30.04 110 ILE A O 1
ATOM 686 N N . PHE A 1 89 ? -20.530 -11.602 -12.505 1.00 31.64 111 PHE A N 1
ATOM 687 C CA . PHE A 1 89 ? -21.369 -12.510 -13.299 1.00 32.31 111 PHE A CA 1
ATOM 688 C C . PHE A 1 89 ? -21.073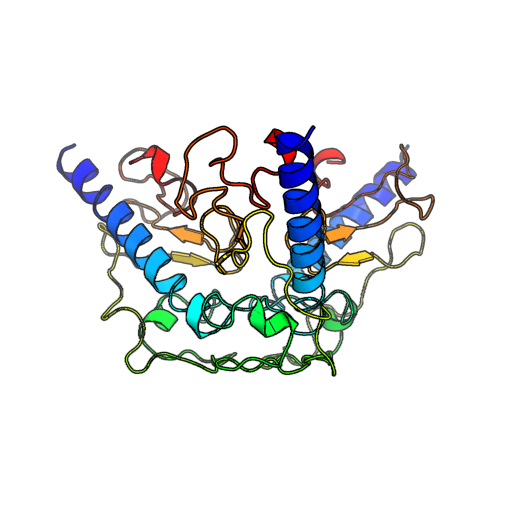 -14.003 -13.176 1.00 32.24 111 PHE A C 1
ATOM 689 O O . PHE A 1 89 ? -20.025 -14.418 -12.667 1.00 31.59 111 PHE A O 1
ATOM 697 N N . THR A 1 90 ? -22.051 -14.801 -13.628 1.00 32.50 112 THR A N 1
ATOM 698 C CA . THR A 1 90 ? -21.890 -16.229 -13.868 1.00 31.48 112 THR A CA 1
ATOM 699 C C . THR A 1 90 ? -22.159 -16.486 -15.330 1.00 31.93 112 THR A C 1
ATOM 700 O O . THR A 1 90 ? -23.091 -15.914 -15.888 1.00 31.96 112 THR A O 1
ATOM 704 N N . LEU A 1 91 ? -21.343 -17.326 -15.961 1.00 32.21 113 LEU A N 1
ATOM 705 C CA . LEU A 1 91 ? -21.606 -17.723 -17.355 1.00 33.38 113 LEU A CA 1
ATOM 706 C C . LEU A 1 91 ? -22.689 -18.801 -17.505 1.00 33.31 113 LEU A C 1
ATOM 707 O O . LEU A 1 91 ? -22.874 -19.352 -18.597 1.00 34.23 113 LEU A O 1
ATOM 712 N N . GLY A 1 92 ? -23.405 -19.115 -16.433 1.00 33.36 114 GLY A N 1
ATOM 713 C CA . GLY A 1 92 ? -24.522 -20.043 -16.504 1.00 33.42 114 GLY A CA 1
ATOM 714 C C . GLY A 1 92 ? -24.082 -21.496 -16.584 1.00 33.78 114 GLY A C 1
ATOM 715 O O . GLY A 1 92 ? -22.900 -21.827 -16.401 1.00 33.93 114 GLY A O 1
ATOM 716 N N . ALA A 1 93 ? -25.047 -22.363 -16.867 1.00 33.76 115 ALA A N 1
ATOM 717 C CA . ALA A 1 93 ? -24.856 -23.811 -16.808 1.00 34.06 115 ALA A CA 1
ATOM 718 C C . ALA A 1 93 ? -23.743 -24.326 -17.721 1.00 34.51 115 ALA A C 1
ATOM 719 O O . ALA A 1 93 ? -23.124 -25.348 -17.433 1.00 34.47 115 ALA A O 1
ATOM 721 N N . ASP A 1 94 ? -23.491 -23.620 -18.818 1.00 35.00 116 ASP A N 1
ATOM 722 C CA . ASP A 1 94 ? -22.561 -24.111 -19.834 1.00 35.98 116 ASP A CA 1
ATOM 723 C C . ASP A 1 94 ? -21.133 -23.664 -19.568 1.00 36.73 116 ASP A C 1
ATOM 724 O O . ASP A 1 94 ? -20.210 -24.090 -20.262 1.00 36.73 116 ASP A O 1
ATOM 729 N N . GLY A 1 95 ? -20.958 -22.794 -18.581 1.00 37.56 117 GLY A N 1
ATOM 730 C CA . GLY A 1 95 ? -19.639 -22.300 -18.223 1.00 38.47 117 GLY A CA 1
ATOM 731 C C . GLY A 1 95 ? -18.991 -21.504 -19.334 1.00 39.33 117 GLY A C 1
ATOM 732 O O . GLY A 1 95 ? -17.767 -21.414 -19.396 1.00 39.70 117 GLY A O 1
ATOM 733 N N . GLN A 1 96 ? -19.814 -20.903 -20.191 1.00 40.29 118 GLN A N 1
ATOM 734 C CA . GLN A 1 96 ? -19.333 -20.222 -21.381 1.00 40.96 118 GLN A CA 1
ATOM 735 C C . GLN A 1 96 ? -20.243 -19.041 -21.736 1.00 41.09 118 GLN A C 1
ATOM 736 O O . GLN A 1 96 ? -21.390 -18.970 -21.283 1.00 40.92 118 GLN A O 1
ATOM 742 N N . GLU A 1 97 ? -19.726 -18.122 -22.554 1.00 41.08 119 GLU A N 1
ATOM 743 C CA . GLU A 1 97 ? -20.441 -16.894 -22.897 1.00 41.13 119 GLU A CA 1
ATOM 744 C C . GLU A 1 97 ? -21.605 -17.160 -23.833 1.00 40.54 119 GLU A C 1
ATOM 745 O O . GLU A 1 97 ? -21.501 -17.968 -24.754 1.00 40.97 119 GLU A O 1
ATOM 751 N N . GLY A 1 98 ? -22.710 -16.462 -23.597 1.00 39.79 120 GLY A N 1
ATOM 752 C CA . GLY A 1 98 ? -23.929 -16.669 -24.366 1.00 38.98 120 GLY A CA 1
ATOM 753 C C . GLY A 1 98 ? -24.693 -17.902 -23.921 1.00 38.22 120 GLY A C 1
ATOM 754 O O . GLY A 1 98 ? -24.245 -18.646 -23.048 1.00 38.55 120 GLY A O 1
ATOM 755 N N . GLY A 1 99 ? -25.854 -18.115 -24.524 1.00 37.08 121 GLY A N 1
ATOM 756 C CA . GLY A 1 99 ? -26.713 -19.239 -24.180 1.00 36.36 121 GLY A CA 1
ATOM 757 C C . GLY A 1 99 ? -28.055 -18.765 -23.664 1.00 35.69 121 GLY A C 1
ATOM 758 O O . GLY A 1 99 ? -28.206 -17.612 -23.242 1.00 35.75 121 GLY A O 1
ATOM 759 N N . GLU A 1 100 ? -29.019 -19.678 -23.685 1.00 34.60 122 GLU A N 1
ATOM 760 C CA . GLU A 1 100 ? -30.382 -19.413 -23.247 1.00 34.15 122 GLU A CA 1
ATOM 761 C C . GLU A 1 100 ? -30.747 -20.449 -22.197 1.00 33.60 122 GLU A C 1
ATOM 762 O O . GLU A 1 100 ? -30.010 -21.421 -21.986 1.00 33.39 122 GLU A O 1
ATOM 768 N N . GLY A 1 101 ? -31.883 -20.258 -21.539 1.00 33.09 123 GLY A N 1
ATOM 769 C CA . GLY A 1 101 ? -32.294 -21.176 -20.482 1.00 32.63 123 GLY A CA 1
ATOM 770 C C . GLY A 1 101 ? -31.263 -21.152 -19.375 1.00 32.41 123 GLY A C 1
ATOM 771 O O . GLY A 1 101 ? -30.775 -20.077 -19.023 1.00 32.15 123 GLY A O 1
ATOM 772 N N . ALA A 1 102 ? -30.899 -22.328 -18.859 1.00 31.80 124 ALA A N 1
ATOM 773 C CA . ALA A 1 102 ? -29.955 -22.416 -17.725 1.00 31.74 124 ALA A CA 1
ATOM 774 C C . ALA A 1 102 ? -28.514 -22.014 -18.087 1.00 31.35 124 ALA A C 1
ATOM 775 O O . ALA A 1 102 ? -27.698 -21.745 -17.198 1.00 31.78 124 ALA A O 1
ATOM 777 N N . ALA A 1 103 ? -28.199 -21.983 -19.383 1.00 31.48 125 ALA A N 1
ATOM 778 C CA . ALA A 1 103 ? -26.868 -21.576 -19.846 1.00 30.79 125 ALA A CA 1
ATOM 779 C C . ALA A 1 103 ? -26.705 -20.058 -19.987 1.00 29.95 125 ALA A C 1
ATOM 780 O O . ALA A 1 103 ? -25.606 -19.583 -20.287 1.00 30.20 125 ALA A O 1
ATOM 782 N N . ALA A 1 104 ? -27.777 -19.292 -19.773 1.00 29.11 126 ALA A N 1
ATOM 783 C CA . ALA A 1 104 ? -27.737 -17.849 -20.003 1.00 28.85 126 ALA A CA 1
ATOM 784 C C . ALA A 1 104 ? -26.790 -17.242 -18.991 1.00 28.99 126 ALA A C 1
ATOM 785 O O . ALA A 1 104 ? -26.668 -17.766 -17.906 1.00 28.99 126 ALA A O 1
ATOM 787 N N . ASP A 1 105 ? -26.120 -16.162 -19.364 1.00 29.08 127 ASP A N 1
ATOM 788 C CA . ASP A 1 105 ? -25.225 -15.464 -18.444 1.00 29.73 127 ASP A CA 1
ATOM 789 C C . ASP A 1 105 ? -26.035 -14.532 -17.582 1.00 29.02 127 ASP A C 1
ATOM 790 O O . ASP A 1 105 ? -26.935 -13.867 -18.064 1.00 28.02 127 ASP A O 1
ATOM 795 N N . ILE A 1 106 ? -25.706 -14.462 -16.297 1.00 28.36 128 ILE A N 1
ATOM 796 C CA . ILE A 1 106 ? -26.448 -13.605 -15.397 1.00 28.28 128 ILE A CA 1
ATOM 797 C C . ILE A 1 106 ? -25.372 -12.753 -14.766 1.00 28.54 128 ILE A C 1
ATOM 798 O O . ILE A 1 106 ? -24.413 -13.305 -14.215 1.00 26.83 128 ILE A O 1
ATOM 803 N N . GLY A 1 107 ? -25.501 -11.433 -14.899 1.00 28.63 129 GLY A N 1
ATOM 804 C CA . GLY A 1 107 ? -24.533 -10.500 -14.324 1.00 29.61 129 GLY A CA 1
ATOM 805 C C . GLY A 1 107 ? -25.222 -9.341 -13.643 1.00 30.10 129 GLY A C 1
ATOM 806 O O . GLY A 1 107 ? -26.444 -9.190 -13.745 1.00 30.51 129 GLY A O 1
ATOM 807 N N . ASN A 1 108 ? -24.440 -8.488 -12.992 1.00 30.60 130 ASN A N 1
ATOM 808 C CA . ASN A 1 108 ? -24.991 -7.331 -12.305 1.00 31.05 130 ASN A CA 1
ATOM 809 C C . ASN A 1 108 ? -25.642 -6.340 -13.270 1.00 32.05 130 ASN A C 1
ATOM 810 O O . ASN A 1 108 ? -26.419 -5.491 -12.848 1.00 32.77 130 ASN A O 1
ATOM 815 N N . TRP A 1 109 ? -25.350 -6.486 -14.561 1.00 32.52 131 TRP A N 1
ATOM 816 C CA . TRP A 1 109 ? -25.858 -5.596 -15.602 1.00 32.74 131 TRP A CA 1
ATOM 817 C C . TRP A 1 109 ? -27.198 -6.036 -16.195 1.00 33.62 131 TRP A C 1
ATOM 818 O O . TRP A 1 109 ? -27.901 -5.216 -16.789 1.00 33.81 131 TRP A O 1
ATOM 829 N N . ASN A 1 110 ? -27.553 -7.317 -16.066 1.00 34.21 132 ASN A N 1
ATOM 830 C CA . ASN A 1 110 ? -28.822 -7.815 -16.637 1.00 35.02 132 ASN A CA 1
ATOM 831 C C . ASN A 1 110 ? -29.709 -8.620 -15.679 1.00 36.94 132 ASN A C 1
ATOM 832 O O . ASN A 1 110 ? -30.657 -9.264 -16.128 1.00 36.83 132 ASN A O 1
ATOM 837 N N . MET A 1 111 ? -29.420 -8.568 -14.373 1.00 39.39 133 MET A N 1
ATOM 838 C CA . MET A 1 111 ? -30.161 -9.358 -13.359 1.00 41.51 133 MET A CA 1
ATOM 839 C C . MET A 1 111 ? -31.664 -9.211 -13.523 1.00 42.61 133 MET A C 1
ATOM 840 O O . MET A 1 111 ? -32.414 -10.188 -13.468 1.00 42.93 133 MET A O 1
ATOM 845 N N . GLN A 1 112 ? -32.077 -7.961 -13.706 1.00 44.11 134 GLN A N 1
ATOM 846 C CA . GLN A 1 112 ? -33.477 -7.562 -13.919 1.00 45.19 134 GLN A CA 1
ATOM 847 C C . GLN A 1 112 ? -34.238 -8.447 -14.910 1.00 45.84 134 GLN A C 1
ATOM 848 O O . GLN A 1 112 ? -35.435 -8.663 -14.750 1.00 46.12 134 GLN A O 1
ATOM 854 N N . ASP A 1 113 ? -33.549 -8.945 -15.936 1.00 46.78 135 ASP A N 1
ATOM 855 C CA . ASP A 1 113 ? -34.179 -9.788 -16.963 1.00 47.46 135 ASP A CA 1
ATOM 856 C C . ASP A 1 113 ? -34.660 -11.129 -16.414 1.00 48.15 135 ASP A C 1
ATOM 857 O O . ASP A 1 113 ? -35.591 -11.723 -16.952 1.00 48.15 135 ASP A O 1
ATOM 862 N N . PHE A 1 114 ? -34.015 -11.603 -15.354 1.00 49.00 136 PHE A N 1
ATOM 863 C CA . PHE A 1 114 ? -34.297 -12.917 -14.791 1.00 49.73 136 PHE A CA 1
ATOM 864 C C . PHE A 1 114 ? -35.116 -12.772 -13.509 1.00 50.75 136 PHE A C 1
ATOM 865 O O . PHE A 1 114 ? -35.007 -13.594 -12.595 1.00 51.24 136 PHE A O 1
ATOM 873 N N . GLN A 1 115 ? -35.959 -11.743 -13.460 1.00 51.53 137 GLN A N 1
ATOM 874 C CA . GLN A 1 115 ? -36.512 -11.259 -12.198 1.00 52.20 137 GLN A CA 1
ATOM 875 C C . GLN A 1 115 ? -38.030 -11.207 -12.247 1.00 52.26 137 GLN A C 1
ATOM 876 O O . GLN A 1 115 ? -38.674 -11.003 -11.221 1.00 52.53 137 GLN A O 1
ATOM 883 N N . GLY B 1 4 ? -44.589 28.956 -6.840 1.00 56.20 26 GLY B N 1
ATOM 884 C CA . GLY B 1 4 ? -44.415 30.209 -6.027 1.00 55.64 26 GLY B CA 1
ATOM 885 C C . GLY B 1 4 ? -43.086 30.866 -6.338 1.00 54.96 26 GLY B C 1
ATOM 886 O O . GLY B 1 4 ? -42.174 30.204 -6.874 1.00 56.83 26 GLY B O 1
ATOM 887 N N . ASN B 1 5 ? -42.961 32.156 -6.032 1.00 52.85 27 ASN B N 1
ATOM 888 C CA . ASN B 1 5 ? -41.698 32.875 -6.250 1.00 51.21 27 ASN B CA 1
ATOM 889 C C . ASN B 1 5 ? -40.559 32.305 -5.396 1.00 49.45 27 ASN B C 1
ATOM 890 O O . ASN B 1 5 ? -39.448 32.100 -5.894 1.00 48.98 27 ASN B O 1
ATOM 895 N N . LYS B 1 6 ? -40.849 32.049 -4.118 1.00 47.31 28 LYS B N 1
ATOM 896 C CA . LYS B 1 6 ? -39.851 31.535 -3.182 1.00 45.93 28 LYS B CA 1
ATOM 897 C C . LYS B 1 6 ? -39.448 30.096 -3.508 1.00 44.45 28 LYS B C 1
ATOM 898 O O . LYS B 1 6 ? -38.266 29.784 -3.483 1.00 44.09 28 LYS B O 1
ATOM 904 N N . GLU B 1 7 ? -40.426 29.238 -3.810 1.00 42.86 29 GLU B N 1
ATOM 905 C CA . GLU B 1 7 ? -40.156 27.843 -4.190 1.00 42.18 29 GLU B CA 1
ATOM 906 C C . GLU B 1 7 ? -39.188 27.791 -5.367 1.00 40.73 29 GLU B C 1
ATOM 907 O O . GLU B 1 7 ? -38.249 26.995 -5.372 1.00 40.68 29 GLU B O 1
ATOM 913 N N . LYS B 1 8 ? -39.425 28.654 -6.352 1.00 39.14 30 LYS B N 1
ATOM 914 C CA . LYS B 1 8 ? -38.569 28.760 -7.530 1.00 37.96 30 LYS B CA 1
ATOM 915 C C . LYS B 1 8 ? -37.151 29.165 -7.145 1.00 36.49 30 LYS B C 1
ATOM 916 O O . LYS B 1 8 ? -36.179 28.521 -7.551 1.00 35.69 30 LYS B O 1
ATOM 922 N N . ALA B 1 9 ? -37.053 30.234 -6.358 1.00 34.84 31 ALA B N 1
ATOM 923 C CA . ALA B 1 9 ? -35.769 30.741 -5.883 1.00 34.17 31 ALA B CA 1
ATOM 924 C C . ALA B 1 9 ? -35.002 29.672 -5.084 1.00 32.94 31 ALA B C 1
ATOM 925 O O . ALA B 1 9 ? -33.800 29.524 -5.265 1.00 33.09 31 ALA B O 1
ATOM 927 N N . ASP B 1 10 ? -35.708 28.939 -4.221 1.00 32.01 32 ASP B N 1
ATOM 928 C CA . ASP B 1 10 ? -35.105 27.861 -3.419 1.00 31.96 32 ASP B CA 1
ATOM 929 C C . ASP B 1 10 ? -34.583 26.722 -4.300 1.00 31.82 32 ASP B C 1
ATOM 930 O O . ASP B 1 10 ? -33.508 26.200 -4.059 1.00 30.82 32 ASP B O 1
ATOM 935 N N . GLN B 1 11 ? -35.347 26.340 -5.318 1.00 31.84 33 GLN B N 1
ATOM 936 C CA . GLN B 1 11 ? -34.910 25.284 -6.233 1.00 32.33 33 GLN B CA 1
ATOM 937 C C . GLN B 1 11 ? -33.709 25.717 -7.069 1.00 32.06 33 GLN B C 1
ATOM 938 O O . GLN B 1 11 ? -32.823 24.903 -7.341 1.00 31.89 33 GLN B O 1
ATOM 944 N N . GLN B 1 12 ? -33.659 26.991 -7.458 1.00 31.88 34 GLN B N 1
ATOM 945 C CA A GLN B 1 12 ? -32.488 27.555 -8.148 0.50 31.88 34 GLN B CA 1
ATOM 946 C CA B GLN B 1 12 ? -32.482 27.478 -8.173 0.50 32.08 34 GLN B CA 1
ATOM 947 C C . GLN B 1 12 ? -31.240 27.493 -7.279 1.00 31.67 34 GLN B C 1
ATOM 948 O O . GLN B 1 12 ? -30.176 27.125 -7.741 1.00 31.81 34 GLN B O 1
ATOM 959 N N . LYS B 1 13 ? -31.382 27.901 -6.016 1.00 31.57 35 LYS B N 1
ATOM 960 C CA . LYS B 1 13 ? -30.244 27.908 -5.079 1.00 31.43 35 LYS B CA 1
ATOM 961 C C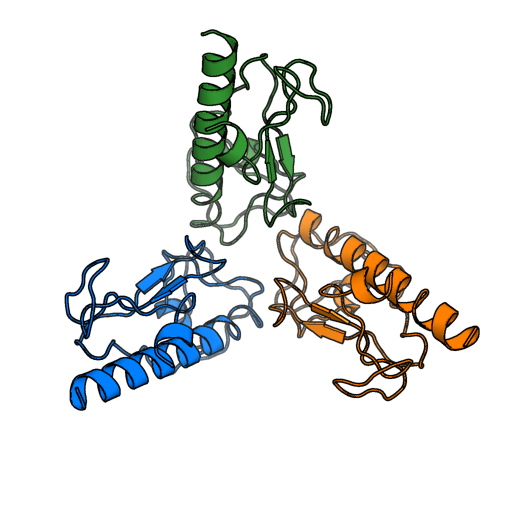 . LYS B 1 13 ? -29.720 26.484 -4.898 1.00 30.96 35 LYS B C 1
ATOM 962 O O . LYS B 1 13 ? -28.526 26.285 -4.909 1.00 31.26 35 LYS B O 1
ATOM 968 N N . ALA B 1 14 ? -30.621 25.519 -4.729 1.00 30.99 36 ALA B N 1
ATOM 969 C CA . ALA B 1 14 ? -30.243 24.110 -4.641 1.00 31.50 36 ALA B CA 1
ATOM 970 C C . ALA B 1 14 ? -29.483 23.645 -5.876 1.00 31.57 36 ALA B C 1
ATOM 971 O O . ALA B 1 14 ? -28.433 23.007 -5.762 1.00 31.28 36 ALA B O 1
ATOM 973 N N . ILE B 1 15 ? -29.995 23.962 -7.062 1.00 31.72 37 ILE B N 1
ATOM 974 C CA . ILE B 1 15 ? -29.295 23.610 -8.296 1.00 31.87 37 ILE B CA 1
ATOM 975 C C . ILE B 1 15 ? -27.902 24.232 -8.310 1.00 32.12 37 ILE B C 1
ATOM 976 O O . ILE B 1 15 ? -26.916 23.549 -8.574 1.00 32.82 37 ILE B O 1
ATOM 981 N N . THR B 1 16 ? -27.823 25.519 -7.988 1.00 32.19 38 THR B N 1
ATOM 982 C CA . THR B 1 16 ? -26.545 26.228 -7.937 1.00 32.41 38 THR B CA 1
ATOM 983 C C . THR B 1 16 ? -25.571 25.588 -6.934 1.00 32.15 38 THR B C 1
ATOM 984 O O . THR B 1 16 ? -24.394 25.414 -7.223 1.00 32.69 38 THR B O 1
ATOM 988 N N . ASP B 1 17 ? -26.061 25.232 -5.762 1.00 32.02 39 ASP B N 1
ATOM 989 C CA . ASP B 1 17 ? -25.212 24.599 -4.768 1.00 32.07 39 ASP B CA 1
ATOM 990 C C . ASP B 1 17 ? -24.695 23.238 -5.238 1.00 32.38 39 ASP B C 1
ATOM 991 O O . ASP B 1 17 ? -23.540 22.916 -5.018 1.00 32.42 39 ASP B O 1
ATOM 996 N N . ILE B 1 18 ? -25.565 22.445 -5.863 1.00 32.16 40 ILE B N 1
ATOM 997 C CA . ILE B 1 18 ? -25.210 21.119 -6.326 1.00 32.20 40 ILE B CA 1
ATOM 998 C C . ILE B 1 18 ? -24.154 21.181 -7.435 1.00 32.14 40 ILE B C 1
ATOM 999 O O . ILE B 1 18 ? -23.205 20.417 -7.428 1.00 31.45 40 ILE B O 1
ATOM 1004 N N . VAL B 1 19 ? -24.320 22.105 -8.370 1.00 31.84 41 VAL B N 1
ATOM 1005 C CA . VAL B 1 19 ? -23.339 22.329 -9.419 1.00 31.80 41 VAL B CA 1
ATOM 1006 C C . VAL B 1 19 ? -21.995 22.727 -8.796 1.00 32.08 41 VAL B C 1
ATOM 1007 O O . VAL B 1 19 ? -20.952 22.184 -9.169 1.00 31.85 41 VAL B O 1
ATOM 1011 N N . ALA B 1 20 ? -22.024 23.626 -7.816 1.00 31.73 42 ALA B N 1
ATOM 1012 C CA . ALA B 1 20 ? -20.795 24.068 -7.173 1.00 31.73 42 ALA B CA 1
ATOM 1013 C C . ALA B 1 20 ? -20.116 22.892 -6.484 1.00 32.12 42 ALA B C 1
ATOM 1014 O O . ALA B 1 20 ? -18.896 22.717 -6.601 1.00 31.50 42 ALA B O 1
ATOM 1016 N N . LEU B 1 21 ? -20.912 22.075 -5.788 1.00 32.57 43 LEU B N 1
ATOM 1017 C CA . LEU B 1 21 ? -20.373 20.927 -5.055 1.00 33.08 43 LEU B CA 1
ATOM 1018 C C . LEU B 1 21 ? -19.785 19.886 -6.007 1.00 33.59 43 LEU B C 1
ATOM 1019 O O . LEU B 1 21 ? -18.703 19.382 -5.785 1.00 33.08 43 LEU B O 1
ATOM 1024 N N . GLU B 1 22 ? -20.482 19.590 -7.091 1.00 33.82 44 GLU B N 1
ATOM 1025 C CA . GLU B 1 22 ? -19.967 18.648 -8.059 1.00 34.99 44 GLU B CA 1
ATOM 1026 C C . GLU B 1 22 ? -18.662 19.154 -8.695 1.00 34.80 44 GLU B C 1
ATOM 1027 O O . GLU B 1 22 ? -17.739 18.369 -8.917 1.00 34.80 44 GLU B O 1
ATOM 1033 N N . ASN B 1 23 ? -18.572 20.456 -8.964 1.00 34.52 45 ASN B N 1
ATOM 1034 C CA . ASN B 1 23 ? -17.327 21.033 -9.485 1.00 34.91 45 ASN B CA 1
ATOM 1035 C C . ASN B 1 23 ? -16.173 20.856 -8.488 1.00 34.41 45 ASN B C 1
ATOM 1036 O O . ASN B 1 23 ? -15.075 20.471 -8.871 1.00 33.70 45 ASN B O 1
ATOM 1041 N N . ALA B 1 24 ? -16.437 21.123 -7.213 1.00 33.73 46 ALA B N 1
ATOM 1042 C CA . ALA B 1 24 ? -15.430 20.921 -6.162 1.00 33.69 46 ALA B CA 1
ATOM 1043 C C . ALA B 1 24 ? -15.013 19.452 -6.038 1.00 33.31 46 ALA B C 1
ATOM 1044 O O . ALA B 1 24 ? -13.831 19.144 -5.877 1.00 33.06 46 ALA B O 1
ATOM 1046 N N . LEU B 1 25 ? -15.990 18.551 -6.109 1.00 33.17 47 LEU B N 1
ATOM 1047 C CA . LEU B 1 25 ? -15.730 17.128 -6.053 1.00 32.69 47 LEU B CA 1
ATOM 1048 C C . LEU B 1 25 ? -14.867 16.684 -7.231 1.00 32.74 47 LEU B C 1
ATOM 1049 O O . LEU B 1 25 ? -13.950 15.881 -7.053 1.00 32.09 47 LEU B O 1
ATOM 1054 N N . ASP B 1 26 ? -15.151 17.218 -8.419 1.00 32.81 48 ASP B N 1
ATOM 1055 C CA . ASP B 1 26 ? -14.325 16.990 -9.581 1.00 33.30 48 ASP B CA 1
ATOM 1056 C C . ASP B 1 26 ? -12.882 17.487 -9.369 1.00 33.52 48 ASP B C 1
ATOM 1057 O O . ASP B 1 26 ? -11.929 16.786 -9.754 1.00 32.57 48 ASP B O 1
ATOM 1062 N N . MET B 1 27 ? -12.721 18.653 -8.737 1.00 33.27 49 MET B N 1
ATOM 1063 C CA A MET B 1 27 ? -11.386 19.184 -8.444 0.50 33.77 49 MET B CA 1
ATOM 1064 C CA B MET B 1 27 ? -11.386 19.182 -8.448 0.50 33.59 49 MET B CA 1
ATOM 1065 C C . MET B 1 27 ? -10.650 18.266 -7.478 1.00 33.71 49 MET B C 1
ATOM 1066 O O . MET B 1 27 ? -9.453 18.037 -7.641 1.00 33.36 49 MET B O 1
ATOM 1075 N N . TYR B 1 28 ? -11.377 17.759 -6.472 1.00 33.45 50 TYR B N 1
ATOM 1076 C CA . TYR B 1 28 ? -10.835 16.805 -5.512 1.00 33.35 50 TYR B CA 1
ATOM 1077 C C . TYR B 1 28 ? -10.319 15.562 -6.243 1.00 33.06 50 TYR B C 1
ATOM 1078 O O . TYR B 1 28 ? -9.201 15.122 -5.984 1.00 33.95 50 TYR B O 1
ATOM 1087 N N . LYS B 1 29 ? -11.127 14.987 -7.141 1.00 32.34 51 LYS B N 1
ATOM 1088 C CA . LYS B 1 29 ? -10.694 13.837 -7.935 1.00 31.83 51 LYS B CA 1
ATOM 1089 C C . LYS B 1 29 ? -9.557 14.151 -8.926 1.00 31.73 51 LYS B C 1
ATOM 1090 O O . LYS B 1 29 ? -8.673 13.304 -9.156 1.00 31.16 51 LYS B O 1
ATOM 1096 N N . LEU B 1 30 ? -9.558 15.345 -9.513 1.00 31.59 52 LEU B N 1
ATOM 1097 C CA . LEU B 1 30 ? -8.453 15.727 -10.401 1.00 32.25 52 LEU B CA 1
ATOM 1098 C C . LEU B 1 30 ? -7.119 15.676 -9.650 1.00 31.89 52 LEU B C 1
ATOM 1099 O O . LEU B 1 30 ? -6.120 15.251 -10.207 1.00 31.98 52 LEU B O 1
ATOM 1104 N N . ASP B 1 31 ? -7.123 16.107 -8.398 1.00 31.83 53 ASP B N 1
ATOM 1105 C CA . ASP B 1 31 ? -5.933 16.067 -7.564 1.00 32.53 53 ASP B CA 1
ATOM 1106 C C . ASP B 1 31 ? -5.613 14.689 -6.998 1.00 33.08 53 ASP B C 1
ATOM 1107 O O . ASP B 1 31 ? -4.444 14.308 -6.926 1.00 33.38 53 ASP B O 1
ATOM 1112 N N . ASN B 1 32 ? -6.640 13.965 -6.542 1.00 32.79 54 ASN B N 1
ATOM 1113 C CA . ASN B 1 32 ? -6.427 12.810 -5.668 1.00 33.56 54 ASN B CA 1
ATOM 1114 C C . ASN B 1 32 ? -6.729 11.437 -6.295 1.00 33.76 54 ASN B C 1
ATOM 1115 O O . ASN B 1 32 ? -6.404 10.400 -5.688 1.00 34.71 54 ASN B O 1
ATOM 1120 N N . SER B 1 33 ? -7.318 11.464 -7.498 1.00 33.33 55 SER B N 1
ATOM 1121 C CA . SER B 1 33 ? -7.623 10.314 -8.376 1.00 34.12 55 SER B CA 1
ATOM 1122 C C . SER B 1 33 ? -8.912 9.560 -7.992 1.00 33.84 55 SER B C 1
ATOM 1123 O O . SER B 1 33 ? -9.380 8.711 -8.760 1.00 33.83 55 SER B O 1
ATOM 1126 N N . VAL B 1 34 ? -9.472 9.883 -6.829 1.00 33.15 56 VAL B N 1
ATOM 1127 C CA . VAL B 1 34 ? -10.742 9.318 -6.358 1.00 33.67 56 VAL B CA 1
ATOM 1128 C C . VAL B 1 34 ? -11.646 10.449 -5.815 1.00 34.65 56 VAL B C 1
ATOM 1129 O O . VAL B 1 34 ? -11.164 11.538 -5.479 1.00 34.07 56 VAL B O 1
ATOM 1133 N N . TYR B 1 35 ? -12.938 10.170 -5.722 1.00 34.74 57 TYR B N 1
ATOM 1134 C CA . TYR B 1 35 ? -13.859 11.040 -4.990 1.00 35.55 57 TYR B CA 1
ATOM 1135 C C . TYR B 1 35 ? -13.809 10.700 -3.507 1.00 35.59 57 TYR B C 1
ATOM 1136 O O . TYR B 1 35 ? -13.402 9.584 -3.138 1.00 34.96 57 TYR B O 1
ATOM 1145 N N . PRO B 1 36 ? -14.252 11.636 -2.647 1.00 35.51 58 PRO B N 1
ATOM 1146 C CA . PRO B 1 36 ? -14.500 11.273 -1.252 1.00 35.09 58 PRO B CA 1
ATOM 1147 C C . PRO B 1 36 ? -15.536 10.160 -1.144 1.00 34.55 58 PRO B C 1
ATOM 1148 O O . PRO B 1 36 ? -16.465 10.107 -1.951 1.00 34.04 58 PRO B O 1
ATOM 1152 N N . THR B 1 37 ? -15.370 9.279 -0.157 1.00 34.33 59 THR B N 1
ATOM 1153 C CA . THR B 1 37 ? -16.335 8.214 0.121 1.00 33.28 59 THR B CA 1
ATOM 1154 C C . THR B 1 37 ? -17.510 8.804 0.911 1.00 33.79 59 THR B C 1
ATOM 1155 O O . THR B 1 37 ? -17.424 9.915 1.426 1.00 34.09 59 THR B O 1
ATOM 1159 N N . THR B 1 38 ? -18.591 8.036 1.042 1.00 33.72 60 THR B N 1
ATOM 1160 C CA . THR B 1 38 ? -19.763 8.453 1.802 1.00 33.19 60 THR B CA 1
ATOM 1161 C C . THR B 1 38 ? -19.390 8.881 3.222 1.00 33.06 60 THR B C 1
ATOM 1162 O O . THR B 1 38 ? -19.891 9.900 3.719 1.00 31.18 60 THR B O 1
ATOM 1166 N N . ASP B 1 39 ? -18.526 8.087 3.854 1.00 32.35 61 ASP B N 1
ATOM 1167 C CA A ASP B 1 39 ? -18.138 8.316 5.237 0.50 32.81 61 ASP B CA 1
ATOM 1168 C CA B ASP B 1 39 ? -18.123 8.304 5.233 0.50 33.09 61 ASP B CA 1
ATOM 1169 C C . ASP B 1 39 ? -17.262 9.563 5.394 1.00 32.86 61 ASP B C 1
ATOM 1170 O O . ASP B 1 39 ? -17.333 10.254 6.425 1.00 33.09 61 ASP B O 1
ATOM 1179 N N . GLN B 1 40 ? -16.436 9.846 4.396 1.00 32.45 62 GLN B N 1
ATOM 1180 C CA . GLN B 1 40 ? -15.636 11.062 4.421 1.00 32.79 62 GLN B CA 1
ATOM 1181 C C . GLN B 1 40 ? -16.562 12.264 4.228 1.00 33.41 62 GLN B C 1
ATOM 1182 O O . GLN B 1 40 ? -16.424 13.275 4.913 1.00 33.46 62 GLN B O 1
ATOM 1188 N N . GLY B 1 41 ? -17.512 12.135 3.308 1.00 32.86 63 GLY B N 1
ATOM 1189 C CA . GLY B 1 41 ? -18.535 13.156 3.098 1.00 33.10 63 GLY B CA 1
ATOM 1190 C C . GLY B 1 41 ? -18.095 14.395 2.357 1.00 33.17 63 GLY B C 1
ATOM 1191 O O . GLY B 1 41 ? -16.934 14.530 1.959 1.00 32.28 63 GLY B O 1
ATOM 1192 N N . LEU B 1 42 ? -19.046 15.316 2.181 1.00 33.17 64 LEU B N 1
ATOM 1193 C CA . LEU B 1 42 ? -18.762 16.588 1.534 1.00 33.10 64 LEU B CA 1
ATOM 1194 C C . LEU B 1 42 ? -17.761 17.398 2.350 1.00 33.11 64 LEU B C 1
ATOM 1195 O O . LEU B 1 42 ? -17.059 18.241 1.828 1.00 33.07 64 LEU B O 1
ATOM 1200 N N . GLU B 1 43 ? -17.695 17.124 3.641 1.00 33.39 65 GLU B N 1
ATOM 1201 C CA . GLU B 1 43 ? -16.721 17.748 4.498 1.00 34.54 65 GLU B CA 1
ATOM 1202 C C . GLU B 1 43 ? -15.269 17.582 4.010 1.00 33.95 65 GLU B C 1
ATOM 1203 O O . GLU B 1 43 ? -14.383 18.395 4.353 1.00 33.28 65 GLU B O 1
ATOM 1209 N N . ALA B 1 44 ? -15.026 16.525 3.229 1.00 33.05 66 ALA B N 1
ATOM 1210 C CA . ALA B 1 44 ? -13.716 16.273 2.648 1.00 32.91 66 ALA B CA 1
ATOM 1211 C C . ALA B 1 44 ? -13.287 17.411 1.716 1.00 33.27 66 ALA B C 1
ATOM 1212 O O . ALA B 1 44 ? -12.112 17.590 1.450 1.00 32.84 66 ALA B O 1
ATOM 1214 N N . LEU B 1 45 ? -14.255 18.181 1.225 1.00 33.22 67 LEU B N 1
ATOM 1215 C CA . LEU B 1 45 ? -13.966 19.339 0.396 1.00 33.98 67 LEU B CA 1
ATOM 1216 C C . LEU B 1 45 ? -13.421 20.512 1.204 1.00 33.82 67 LEU B C 1
ATOM 1217 O O . LEU B 1 45 ? -12.801 21.403 0.644 1.00 34.52 67 LEU B O 1
ATOM 1222 N N . VAL B 1 46 ? -13.637 20.511 2.512 1.00 34.15 68 VAL B N 1
ATOM 1223 C CA . VAL B 1 46 ? -13.229 21.633 3.362 1.00 34.52 68 VAL B CA 1
ATOM 1224 C C . VAL B 1 46 ? -11.939 21.352 4.107 1.00 34.82 68 VAL B C 1
ATOM 1225 O O . VAL B 1 46 ? -11.066 22.223 4.207 1.00 34.60 68 VAL B O 1
ATOM 1229 N N . THR B 1 47 ? -11.840 20.153 4.677 1.00 34.72 69 THR B N 1
ATOM 1230 C CA . THR B 1 47 ? -10.627 19.729 5.364 1.00 35.11 69 THR B CA 1
ATOM 1231 C C . THR B 1 47 ? -10.233 18.295 4.972 1.00 33.94 69 THR B C 1
ATOM 1232 O O . THR B 1 47 ? -11.088 17.448 4.659 1.00 33.86 69 THR B O 1
ATOM 1236 N N . LYS B 1 48 ? -8.926 18.054 4.949 1.00 33.33 70 LYS B N 1
ATOM 1237 C CA . LYS B 1 48 ? -8.379 16.764 4.524 1.00 32.97 70 LYS B CA 1
ATOM 1238 C C . LYS B 1 48 ? -9.026 15.626 5.310 1.00 31.81 70 LYS B C 1
ATOM 1239 O O . LYS B 1 48 ? -8.965 15.593 6.538 1.00 30.61 70 LYS B O 1
ATOM 1245 N N . PRO B 1 49 ? -9.668 14.698 4.605 1.00 30.89 71 PRO B N 1
ATOM 1246 C CA . PRO B 1 49 ? -10.312 13.594 5.309 1.00 31.11 71 PRO B CA 1
ATOM 1247 C C . PRO B 1 49 ? -9.345 12.461 5.693 1.00 31.06 71 PRO B C 1
ATOM 1248 O O . PRO B 1 49 ? -8.167 12.488 5.347 1.00 31.08 71 PRO B O 1
ATOM 1252 N N . SER B 1 50 ? -9.877 11.485 6.421 1.00 31.16 72 SER B N 1
ATOM 1253 C CA . SER B 1 50 ? -9.176 10.298 6.842 1.00 31.49 72 SER B CA 1
ATOM 1254 C C . SER B 1 50 ? -9.834 9.070 6.225 1.00 31.59 72 SER B C 1
ATOM 1255 O O . SER B 1 50 ? -10.967 9.132 5.744 1.00 30.45 72 SER B O 1
ATOM 1258 N N . SER B 1 51 ? -9.116 7.954 6.273 1.00 30.86 73 SER B N 1
ATOM 1259 C CA . SER B 1 51 ? -9.706 6.632 6.092 1.00 32.06 73 SER B CA 1
ATOM 1260 C C . SER B 1 51 ? -10.460 6.438 4.767 1.00 31.82 73 SER B C 1
ATOM 1261 O O . SER B 1 51 ? -11.657 6.253 4.797 1.00 32.69 73 SER B O 1
ATOM 1264 N N . PRO B 1 52 ? -9.750 6.453 3.618 1.00 32.38 74 PRO B N 1
ATOM 1265 C CA . PRO B 1 52 ? -8.315 6.603 3.460 1.00 32.59 74 PRO B CA 1
ATOM 1266 C C . PRO B 1 52 ? -7.884 8.037 3.160 1.00 32.19 74 PRO B C 1
ATOM 1267 O O . PRO B 1 52 ? -8.539 8.744 2.400 1.00 32.20 74 PRO B O 1
ATOM 1271 N N . GLU B 1 53 ? -6.784 8.465 3.760 1.00 32.46 75 GLU B N 1
ATOM 1272 C CA . GLU B 1 53 ? -6.330 9.851 3.591 1.00 32.26 75 GLU B CA 1
ATOM 1273 C C . GLU B 1 53 ? -5.814 10.094 2.175 1.00 32.76 75 GLU B C 1
ATOM 1274 O O . GLU B 1 53 ? -4.928 9.375 1.716 1.00 32.49 75 GLU B O 1
ATOM 1280 N N . PRO B 1 54 ? -6.364 11.094 1.462 1.00 32.86 76 PRO B N 1
ATOM 1281 C CA . PRO B 1 54 ? -5.809 11.407 0.151 1.00 33.63 76 PRO B CA 1
ATOM 1282 C C . PRO B 1 54 ? -4.349 11.853 0.180 1.00 34.12 76 PRO B C 1
ATOM 1283 O O . PRO B 1 54 ? -3.880 12.439 1.170 1.00 33.79 76 PRO B O 1
ATOM 1287 N N . ARG B 1 55 ? -3.645 11.583 -0.920 1.00 34.60 77 ARG B N 1
ATOM 1288 C CA . ARG B 1 55 ? -2.198 11.794 -1.013 1.00 34.05 77 ARG B CA 1
ATOM 1289 C C . ARG B 1 55 ? -1.753 13.043 -1.774 1.00 33.99 77 ARG B C 1
ATOM 1290 O O . ARG B 1 55 ? -0.567 13.297 -1.879 1.00 34.47 77 ARG B O 1
ATOM 1298 N N . ASN B 1 56 ? -2.695 13.851 -2.271 1.00 33.28 78 ASN B N 1
ATOM 1299 C CA . ASN B 1 56 ? -2.351 15.085 -2.964 1.00 32.74 78 ASN B CA 1
ATOM 1300 C C . ASN B 1 56 ? -3.415 16.152 -2.669 1.00 33.15 78 ASN B C 1
ATOM 1301 O O . ASN B 1 56 ? -3.894 16.858 -3.577 1.00 33.31 78 ASN B O 1
ATOM 1306 N N . TYR B 1 57 ? -3.783 16.262 -1.397 1.00 32.34 79 TYR B N 1
ATOM 1307 C CA . TYR B 1 57 ? -4.841 17.181 -0.987 1.00 32.78 79 TYR B CA 1
ATOM 1308 C C . TYR B 1 57 ? -4.413 18.652 -1.105 1.00 33.08 79 TYR B C 1
ATOM 1309 O O . TYR B 1 57 ? -3.366 19.048 -0.608 1.00 32.70 79 TYR B O 1
ATOM 1318 N N . ARG B 1 58 ? -5.256 19.461 -1.745 1.00 34.02 80 ARG B N 1
ATOM 1319 C CA . ARG B 1 58 ? -4.966 20.873 -1.964 1.00 35.05 80 ARG B CA 1
ATOM 1320 C C . ARG B 1 58 ? -4.903 21.592 -0.630 1.00 34.81 80 ARG B C 1
ATOM 1321 O O . ARG B 1 58 ? -5.824 21.486 0.168 1.00 34.76 80 ARG B O 1
ATOM 1329 N N . ASN B 1 59 ? -3.820 22.314 -0.376 1.00 35.23 81 ASN B N 1
ATOM 1330 C CA A ASN B 1 59 ? -3.720 23.123 0.830 0.50 35.56 81 ASN B CA 1
ATOM 1331 C CA B ASN B 1 59 ? -3.724 23.134 0.830 0.50 35.47 81 ASN B CA 1
ATOM 1332 C C . ASN B 1 59 ? -4.917 24.074 0.930 1.00 35.53 81 ASN B C 1
ATOM 1333 O O . ASN B 1 59 ? -5.208 24.816 -0.005 1.00 35.12 81 ASN B O 1
ATOM 1342 N N . GLY B 1 60 ? -5.624 24.032 2.054 1.00 35.68 82 GLY B N 1
ATOM 1343 C CA . GLY B 1 60 ? -6.801 24.873 2.240 1.00 36.14 82 GLY B CA 1
ATOM 1344 C C . GLY B 1 60 ? -8.113 24.287 1.739 1.00 36.29 82 GLY B C 1
ATOM 1345 O O . GLY B 1 60 ? -9.168 24.871 1.955 1.00 37.08 82 GLY B O 1
ATOM 1346 N N . GLY B 1 61 ? -8.061 23.155 1.048 1.00 35.99 83 GLY B N 1
ATOM 1347 C CA . GLY B 1 61 ? -9.270 22.465 0.623 1.00 36.04 83 GLY B CA 1
ATOM 1348 C C . GLY B 1 61 ? -9.832 23.009 -0.674 1.00 36.08 83 GLY B C 1
ATOM 1349 O O . GLY B 1 61 ? -9.182 23.804 -1.351 1.00 36.08 83 GLY B O 1
ATOM 1350 N N . TYR B 1 62 ? -11.045 22.581 -1.005 1.00 35.50 84 TYR B N 1
ATOM 1351 C CA . TYR B 1 62 ? -11.616 22.778 -2.334 1.00 35.60 84 TYR B CA 1
ATOM 1352 C C . TYR B 1 62 ? -12.819 23.727 -2.359 1.00 36.69 84 TYR B C 1
ATOM 1353 O O . TYR B 1 62 ? -13.222 24.181 -3.434 1.00 36.40 84 TYR B O 1
ATOM 1362 N N . ILE B 1 63 ? -13.374 24.019 -1.184 1.00 37.03 85 ILE B N 1
ATOM 1363 C CA . ILE B 1 63 ? -14.467 24.991 -1.028 1.00 37.90 85 ILE B CA 1
ATOM 1364 C C . ILE B 1 63 ? -14.269 25.645 0.352 1.00 38.02 85 ILE B C 1
ATOM 1365 O O . ILE B 1 63 ? -13.732 25.009 1.268 1.00 38.61 85 ILE B O 1
ATOM 1370 N N . LYS B 1 64 ? -14.662 26.906 0.516 1.00 39.09 86 LYS B N 1
ATOM 1371 C CA . LYS B 1 64 ? -14.400 27.606 1.791 1.00 38.94 86 LYS B CA 1
ATOM 1372 C C . LYS B 1 64 ? -15.323 27.123 2.912 1.00 38.34 86 LYS B C 1
ATOM 1373 O O . LYS B 1 64 ? -14.930 27.087 4.078 1.00 38.19 86 LYS B O 1
ATOM 1379 N N . ARG B 1 65 ? -16.540 26.725 2.555 1.00 37.54 87 ARG B N 1
ATOM 1380 C CA . ARG B 1 65 ? -17.471 26.134 3.513 1.00 36.98 87 ARG B CA 1
ATOM 1381 C C . ARG B 1 65 ? -18.532 25.358 2.744 1.00 36.90 87 ARG B C 1
ATOM 1382 O O . ARG B 1 65 ? -18.730 25.596 1.548 1.00 37.02 87 ARG B O 1
ATOM 1390 N N . LEU B 1 66 ? -19.209 24.443 3.421 1.00 36.66 88 LEU B N 1
ATOM 1391 C CA . LEU B 1 66 ? -20.331 23.739 2.811 1.00 37.27 88 LEU B CA 1
ATOM 1392 C C . LEU B 1 66 ? -21.589 24.541 3.072 1.00 37.15 88 LEU B C 1
ATOM 1393 O O . LEU B 1 66 ? -21.893 24.861 4.214 1.00 36.81 88 LEU B O 1
ATOM 1398 N N . PRO B 1 67 ? -22.330 24.865 2.012 1.00 37.02 89 PRO B N 1
ATOM 1399 C CA . PRO B 1 67 ? -23.611 25.487 2.236 1.00 36.76 89 PRO B CA 1
ATOM 1400 C C . PRO B 1 67 ? -24.608 24.440 2.722 1.00 36.09 89 PRO B C 1
ATOM 1401 O O . PRO B 1 67 ? -24.461 23.266 2.406 1.00 35.99 89 PRO B O 1
ATOM 1405 N N . LYS B 1 68 ? -25.574 24.869 3.527 1.00 35.39 90 LYS B N 1
ATOM 1406 C CA . LYS B 1 68 ? -26.773 24.084 3.798 1.00 34.63 90 LYS B CA 1
ATOM 1407 C C . LYS B 1 68 ? -27.737 24.300 2.636 1.00 33.56 90 LYS B C 1
ATOM 1408 O O . LYS B 1 68 ? -27.574 25.250 1.856 1.00 32.88 90 LYS B O 1
ATOM 1414 N N . ASP B 1 69 ? -28.744 23.437 2.522 1.00 32.14 91 ASP B N 1
ATOM 1415 C CA . ASP B 1 69 ? -29.724 23.584 1.461 1.00 31.34 91 ASP B CA 1
ATOM 1416 C C . ASP B 1 69 ? -30.739 24.695 1.813 1.00 30.98 91 ASP B C 1
ATOM 1417 O O . ASP B 1 69 ? -30.726 25.229 2.927 1.00 30.35 91 ASP B O 1
ATOM 1422 N N . PRO B 1 70 ? -31.590 25.089 0.850 1.00 30.91 92 PRO B N 1
ATOM 1423 C CA . PRO B 1 70 ? -32.480 26.220 1.129 1.00 31.06 92 PRO B CA 1
ATOM 1424 C C . PRO B 1 70 ? -33.447 26.033 2.309 1.00 31.35 92 PRO B C 1
ATOM 1425 O O . PRO B 1 70 ? -34.068 27.005 2.742 1.00 31.36 92 PRO B O 1
ATOM 1429 N N . TRP B 1 71 ? -33.582 24.809 2.812 1.00 31.55 93 TRP B N 1
ATOM 1430 C CA . TRP B 1 71 ? -34.460 24.520 3.941 1.00 32.21 93 TRP B CA 1
ATOM 1431 C C . TRP B 1 71 ? -33.707 24.258 5.257 1.00 32.96 93 TRP B C 1
ATOM 1432 O O . TRP B 1 71 ? -34.282 23.737 6.218 1.00 33.47 93 TRP B O 1
ATOM 1443 N N . GLY B 1 72 ? -32.438 24.652 5.311 1.00 33.41 94 GLY B N 1
ATOM 1444 C CA . GLY B 1 72 ? -31.651 24.583 6.549 1.00 34.08 94 GLY B CA 1
ATOM 1445 C C . GLY B 1 72 ? -30.978 23.246 6.820 1.00 34.58 94 GLY B C 1
ATOM 1446 O O . GLY B 1 72 ? -30.425 23.046 7.899 1.00 35.24 94 GLY B O 1
ATOM 1447 N N . ASN B 1 73 ? -31.005 22.341 5.844 1.00 34.61 95 ASN B N 1
ATOM 1448 C CA . ASN B 1 73 ? -30.458 20.998 6.015 1.00 35.06 95 ASN B CA 1
ATOM 1449 C C . ASN B 1 73 ? -29.190 20.764 5.201 1.00 34.48 95 ASN B C 1
ATOM 1450 O O . ASN B 1 73 ? -28.982 21.376 4.164 1.00 33.62 95 ASN B O 1
ATOM 1455 N N . GLU B 1 74 ? -28.345 19.853 5.670 1.00 34.33 96 GLU B N 1
ATOM 1456 C CA . GLU B 1 74 ? -27.108 19.560 4.977 1.00 34.28 96 GLU B CA 1
ATOM 1457 C C . GLU B 1 74 ? -27.423 18.868 3.652 1.00 33.33 96 GLU B C 1
ATOM 1458 O O . GLU B 1 74 ? -28.340 18.055 3.576 1.00 32.81 96 GLU B O 1
ATOM 1464 N N . TYR B 1 75 ? -26.685 19.216 2.603 1.00 32.95 97 TYR B N 1
ATOM 1465 C CA . TYR B 1 75 ? -26.711 18.440 1.360 1.00 32.57 97 TYR B CA 1
ATOM 1466 C C . TYR B 1 75 ? -26.239 17.008 1.645 1.00 32.79 97 TYR B C 1
ATOM 1467 O O . TYR B 1 75 ? -25.389 16.796 2.506 1.00 32.01 97 TYR B O 1
ATOM 1476 N N . GLN B 1 76 ? -26.823 16.044 0.937 1.00 33.07 98 GLN B N 1
ATOM 1477 C CA . GLN B 1 76 ? -26.527 14.622 1.107 1.00 33.30 98 GLN B CA 1
ATOM 1478 C C . GLN B 1 76 ? -25.585 14.163 0.006 1.00 33.15 98 GLN B C 1
ATOM 1479 O O . GLN B 1 76 ? -25.635 14.675 -1.102 1.00 33.14 98 GLN B O 1
ATOM 1485 N N . TYR B 1 77 ? -24.746 13.181 0.309 1.00 32.93 99 TYR B N 1
ATOM 1486 C CA . TYR B 1 77 ? -23.714 12.731 -0.618 1.00 33.30 99 TYR B CA 1
ATOM 1487 C C . TYR B 1 77 ? -23.500 11.228 -0.471 1.00 33.26 99 TYR B C 1
ATOM 1488 O O . TYR B 1 77 ? -23.465 10.717 0.644 1.00 33.93 99 TYR B O 1
ATOM 1497 N N . MET B 1 78 ? -23.359 10.528 -1.591 1.00 33.72 100 MET B N 1
ATOM 1498 C CA . MET B 1 78 ? -23.099 9.073 -1.578 1.00 33.95 100 MET B CA 1
ATOM 1499 C C . MET B 1 78 ? -22.075 8.712 -2.623 1.00 33.28 100 MET B C 1
ATOM 1500 O O . MET B 1 78 ? -22.221 9.086 -3.787 1.00 32.94 100 MET B O 1
ATOM 1505 N N . SER B 1 79 ? -21.061 7.955 -2.198 1.00 32.07 101 SER B N 1
ATOM 1506 C CA . SER B 1 79 ? -19.993 7.505 -3.064 1.00 31.61 101 SER B CA 1
ATOM 1507 C C . SER B 1 79 ? -19.465 6.203 -2.480 1.00 31.31 101 SER B C 1
ATOM 1508 O O . SER B 1 79 ? -18.779 6.225 -1.457 1.00 30.87 101 SER B O 1
ATOM 1511 N N . PRO B 1 80 ? -19.791 5.058 -3.110 1.00 31.17 102 PRO B N 1
ATOM 1512 C CA . PRO B 1 80 ? -20.547 4.926 -4.359 1.00 31.42 102 PRO B CA 1
ATOM 1513 C C . PRO B 1 80 ? -22.011 5.378 -4.261 1.00 31.53 102 PRO B C 1
ATOM 1514 O O . PRO B 1 80 ? -22.686 5.116 -3.259 1.00 30.94 102 PRO B O 1
ATOM 1518 N N . GLY B 1 81 ? -22.469 6.073 -5.299 1.00 31.69 103 GLY B N 1
ATOM 1519 C CA . GLY B 1 81 ? -23.847 6.518 -5.385 1.00 32.11 103 GLY B CA 1
ATOM 1520 C C . GLY B 1 81 ? -24.780 5.400 -5.821 1.00 32.73 103 GLY B C 1
ATOM 1521 O O . GLY B 1 81 ? -24.338 4.353 -6.287 1.00 31.82 103 GLY B O 1
ATOM 1522 N N . ASP B 1 82 ? -26.075 5.633 -5.642 1.00 33.91 104 ASP B N 1
ATOM 1523 C CA . ASP B 1 82 ? -27.119 4.726 -6.128 1.00 34.95 104 ASP B CA 1
ATOM 1524 C C . ASP B 1 82 ? -27.604 5.131 -7.519 1.00 35.52 104 ASP B C 1
ATOM 1525 O O . ASP B 1 82 ? -27.941 4.270 -8.318 1.00 35.70 104 ASP B O 1
ATOM 1530 N N . LYS B 1 83 ? -27.659 6.433 -7.797 1.00 36.46 105 LYS B N 1
ATOM 1531 C CA . LYS B 1 83 ? -28.146 6.934 -9.091 1.00 37.20 105 LYS B CA 1
ATOM 1532 C C . LYS B 1 83 ? -27.018 7.190 -10.092 1.00 37.50 105 LYS B C 1
ATOM 1533 O O . LYS B 1 83 ? -27.264 7.241 -11.295 1.00 38.38 105 LYS B O 1
ATOM 1539 N N . GLY B 1 84 ? -25.798 7.372 -9.599 1.00 37.46 106 GLY B N 1
ATOM 1540 C CA . GLY B 1 84 ? -24.622 7.533 -10.463 1.00 37.57 106 GLY B CA 1
ATOM 1541 C C . GLY B 1 84 ? -23.345 7.217 -9.710 1.00 37.62 106 GLY B C 1
ATOM 1542 O O . GLY B 1 84 ? -23.398 6.751 -8.573 1.00 37.64 106 GLY B O 1
ATOM 1543 N N . THR B 1 85 ? -22.192 7.467 -10.333 1.00 37.71 107 THR B N 1
ATOM 1544 C CA . THR B 1 85 ? -20.903 7.307 -9.653 1.00 37.60 107 THR B CA 1
ATOM 1545 C C . THR B 1 85 ? -20.923 7.972 -8.283 1.00 36.81 107 THR B C 1
ATOM 1546 O O . THR B 1 85 ? -20.520 7.377 -7.284 1.00 36.65 107 THR B O 1
ATOM 1550 N N . ILE B 1 86 ? -21.388 9.215 -8.241 1.00 36.10 108 ILE B N 1
ATOM 1551 C CA . ILE B 1 86 ? -21.581 9.905 -6.974 1.00 35.46 108 ILE B CA 1
ATOM 1552 C C . ILE B 1 86 ? -22.964 1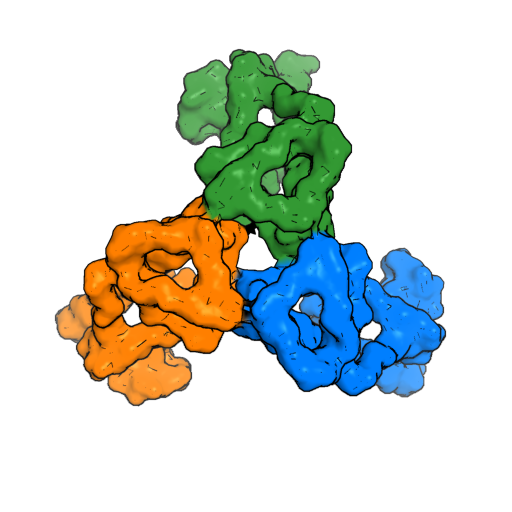0.561 -6.962 1.00 34.75 108 ILE B C 1
ATOM 1553 O O . ILE B 1 86 ? -23.426 11.064 -7.988 1.00 34.68 108 ILE B O 1
ATOM 1558 N N . ASP B 1 87 ? -23.636 10.518 -5.818 1.00 33.98 109 ASP B N 1
ATOM 1559 C CA . ASP B 1 87 ? -24.926 11.202 -5.668 1.00 33.39 109 ASP B CA 1
ATOM 1560 C C . ASP B 1 87 ? -24.744 12.407 -4.776 1.00 33.22 109 ASP B C 1
ATOM 1561 O O . ASP B 1 87 ? -24.168 12.279 -3.702 1.00 32.62 109 ASP B O 1
ATOM 1566 N N . ILE B 1 88 ? -25.245 13.564 -5.228 1.00 32.64 110 ILE B N 1
ATOM 1567 C CA . ILE B 1 88 ? -25.256 14.797 -4.446 1.00 32.68 110 ILE B CA 1
ATOM 1568 C C . ILE B 1 88 ? -26.687 15.304 -4.512 1.00 32.52 110 ILE B C 1
ATOM 1569 O O . ILE B 1 88 ? -27.221 15.453 -5.604 1.00 32.69 110 ILE B O 1
ATOM 1574 N N . PHE B 1 89 ? -27.322 15.542 -3.370 1.00 32.36 111 PHE B N 1
ATOM 1575 C CA . PHE B 1 89 ? -28.733 15.893 -3.391 1.00 32.52 111 PHE B CA 1
ATOM 1576 C C . PHE B 1 89 ? -29.250 16.593 -2.145 1.00 32.63 111 PHE B C 1
ATOM 1577 O O . PHE B 1 89 ? -28.613 16.576 -1.092 1.00 32.73 111 PHE B O 1
ATOM 1585 N N . THR B 1 90 ? -30.391 17.263 -2.324 1.00 33.00 112 THR B N 1
ATOM 1586 C CA . THR B 1 90 ? -31.228 17.756 -1.232 1.00 33.30 112 THR B CA 1
ATOM 1587 C C . THR B 1 90 ? -32.560 16.996 -1.277 1.00 34.37 112 THR B C 1
ATOM 1588 O O . THR B 1 90 ? -33.077 16.684 -2.358 1.00 34.62 112 THR B O 1
ATOM 1592 N N . LEU B 1 91 ? -33.113 16.705 -0.105 1.00 35.24 113 LEU B N 1
ATOM 1593 C CA . LEU B 1 91 ? -34.421 16.060 -0.009 1.00 36.17 113 LEU B CA 1
ATOM 1594 C C . LEU B 1 91 ? -35.587 17.053 -0.040 1.00 36.46 113 LEU B C 1
ATOM 1595 O O . LEU B 1 91 ? -36.723 16.657 0.168 1.00 36.58 113 LEU B O 1
ATOM 1600 N N . GLY B 1 92 ? -35.319 18.333 -0.283 1.00 37.09 114 GLY B N 1
ATOM 1601 C CA . GLY B 1 92 ? -36.392 19.317 -0.452 1.00 37.51 114 GLY B CA 1
ATOM 1602 C C . GLY B 1 92 ? -37.003 19.802 0.850 1.00 38.36 114 GLY B C 1
ATOM 1603 O O . GLY B 1 92 ? -36.496 19.506 1.934 1.00 38.39 114 GLY B O 1
ATOM 1604 N N . ALA B 1 93 ? -38.111 20.535 0.736 1.00 39.10 115 ALA B N 1
ATOM 1605 C CA . ALA B 1 93 ? -38.734 21.220 1.879 1.00 39.99 115 ALA B CA 1
ATOM 1606 C C . ALA B 1 93 ? -39.117 20.315 3.048 1.00 40.77 115 ALA B C 1
ATOM 1607 O O . ALA B 1 93 ? -39.096 20.752 4.197 1.00 40.98 115 ALA B O 1
ATOM 1609 N N . ASP B 1 94 ? -39.463 19.063 2.759 1.00 41.77 116 ASP B N 1
ATOM 1610 C CA . ASP B 1 94 ? -39.972 18.153 3.789 1.00 42.45 116 ASP B CA 1
ATOM 1611 C C . ASP B 1 94 ? -38.855 17.437 4.551 1.00 42.98 116 ASP B C 1
ATOM 1612 O O . ASP B 1 94 ? -39.083 16.923 5.647 1.00 42.95 116 ASP B O 1
ATOM 1617 N N . GLY B 1 95 ? -37.655 17.408 3.973 1.00 43.61 117 GLY B N 1
ATOM 1618 C CA . GLY B 1 95 ? -36.519 16.720 4.581 1.00 44.06 117 GLY B CA 1
ATOM 1619 C C . GLY B 1 95 ? -36.630 15.207 4.516 1.00 44.63 117 GLY B C 1
ATOM 1620 O O . GLY B 1 95 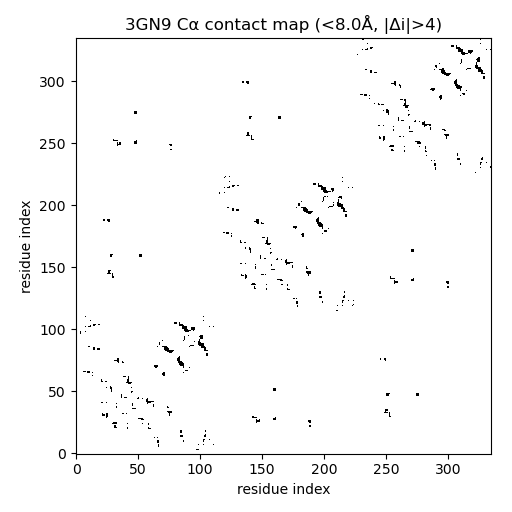? -36.058 14.508 5.353 1.00 44.94 117 GLY B O 1
ATOM 1621 N N . GLN B 1 96 ? -37.355 14.699 3.518 1.00 45.13 118 GLN B N 1
ATOM 1622 C CA . GLN B 1 96 ? -37.604 13.259 3.377 1.00 45.55 118 GLN B CA 1
ATOM 1623 C C . GLN B 1 96 ? -37.631 12.832 1.912 1.00 45.56 118 GLN B C 1
ATOM 1624 O O . GLN B 1 96 ? -37.999 13.621 1.043 1.00 45.54 118 GLN B O 1
ATOM 1630 N N . GLU B 1 97 ? -37.264 11.575 1.658 1.00 45.58 119 GLU B N 1
ATOM 1631 C CA . GLU B 1 97 ? -37.251 11.004 0.303 1.00 45.61 119 GLU B CA 1
ATOM 1632 C C . GLU B 1 97 ? -38.576 11.186 -0.418 1.00 45.16 119 GLU B C 1
ATOM 1633 O O . GLU B 1 97 ? -39.632 11.044 0.184 1.00 45.47 119 GLU B O 1
ATOM 1639 N N . GLY B 1 98 ? -38.509 11.475 -1.715 1.00 44.73 120 GLY B N 1
ATOM 1640 C CA . GLY B 1 98 ? -39.707 11.676 -2.529 1.00 44.38 120 GLY B CA 1
ATOM 1641 C C . GLY B 1 98 ? -40.357 13.026 -2.298 1.00 44.04 120 GLY B C 1
ATOM 1642 O O . GLY B 1 98 ? -39.837 13.857 -1.551 1.00 44.36 120 GLY B O 1
ATOM 1643 N N . GLY B 1 99 ? -41.494 13.240 -2.953 1.00 43.36 121 GLY B N 1
ATOM 1644 C CA . GLY B 1 99 ? -42.248 14.485 -2.840 1.00 42.95 121 GLY B CA 1
ATOM 1645 C C . GLY B 1 99 ? -42.422 15.176 -4.178 1.00 42.51 121 GLY B C 1
ATOM 1646 O O . GLY B 1 99 ? -41.731 14.866 -5.149 1.00 42.35 121 GLY B O 1
ATOM 1647 N N . GLU B 1 100 ? -43.363 16.109 -4.218 1.00 42.18 122 GLU B N 1
ATOM 1648 C CA . GLU B 1 100 ? -43.636 16.916 -5.404 1.00 42.03 122 GLU B CA 1
ATOM 1649 C C . GLU B 1 100 ? -43.561 18.376 -4.979 1.00 41.51 122 GLU B C 1
ATOM 1650 O O . GLU B 1 100 ? -43.581 18.672 -3.780 1.00 41.54 122 GLU B O 1
ATOM 1656 N N . GLY B 1 101 ? -43.451 19.283 -5.946 1.00 40.84 123 GLY B N 1
ATOM 1657 C CA . GLY B 1 101 ? -43.321 20.707 -5.642 1.00 40.18 123 GLY B CA 1
ATOM 1658 C C . GLY B 1 101 ? -42.079 20.982 -4.804 1.00 39.52 123 GLY B C 1
ATOM 1659 O O . GLY B 1 101 ? -41.009 20.446 -5.085 1.00 39.36 123 GLY B O 1
ATOM 1660 N N . ALA B 1 102 ? -42.240 21.796 -3.762 1.00 38.71 124 ALA B N 1
ATOM 1661 C CA . ALA B 1 102 ? -41.135 22.208 -2.891 1.00 38.27 124 ALA B CA 1
ATOM 1662 C C . ALA B 1 102 ? -40.458 21.038 -2.172 1.00 37.72 124 ALA B C 1
ATOM 1663 O O . ALA B 1 102 ? -39.251 21.078 -1.908 1.00 37.59 124 ALA B O 1
ATOM 1665 N N . ALA B 1 103 ? -41.233 19.997 -1.868 1.00 37.24 125 ALA B N 1
ATOM 1666 C CA . ALA B 1 103 ? -40.709 18.803 -1.192 1.00 36.92 125 ALA B CA 1
ATOM 1667 C C . ALA B 1 103 ? -39.901 17.872 -2.109 1.00 36.48 125 ALA B C 1
ATOM 1668 O O . ALA B 1 103 ? -39.258 16.950 -1.621 1.00 36.25 125 ALA B O 1
ATOM 1670 N N . ALA B 1 104 ? -39.935 18.106 -3.421 1.00 36.24 126 ALA B N 1
ATOM 1671 C CA . ALA B 1 104 ? -39.240 17.246 -4.389 1.00 36.09 126 ALA B CA 1
ATOM 1672 C C . ALA B 1 104 ? -37.743 17.161 -4.113 1.00 35.98 126 ALA B C 1
ATOM 1673 O O . ALA B 1 104 ? -37.107 18.155 -3.751 1.00 35.83 126 ALA B O 1
ATOM 1675 N N . ASP B 1 105 ? -37.183 15.969 -4.299 1.00 35.84 127 ASP B N 1
ATOM 1676 C CA . ASP B 1 105 ? -35.748 15.767 -4.141 1.00 35.74 127 ASP B CA 1
ATOM 1677 C C . ASP B 1 105 ? -35.022 16.255 -5.384 1.00 35.05 127 ASP B C 1
ATOM 1678 O O . ASP B 1 105 ? -35.396 15.909 -6.503 1.00 34.59 127 ASP B O 1
ATOM 1683 N N . ILE B 1 106 ? -33.996 17.078 -5.178 1.00 34.20 128 ILE B N 1
ATOM 1684 C CA . ILE B 1 106 ? -33.171 17.572 -6.268 1.00 33.64 128 ILE B CA 1
ATOM 1685 C C . ILE B 1 106 ? -31.766 17.030 -6.060 1.00 33.53 128 ILE B C 1
ATOM 1686 O O . ILE B 1 106 ? -31.162 17.222 -5.004 1.00 32.73 128 ILE B O 1
ATOM 1691 N N . GLY B 1 107 ? -31.255 16.344 -7.070 1.00 33.69 129 GLY B N 1
ATOM 1692 C CA . GLY B 1 107 ? -29.928 15.752 -6.995 1.00 33.81 129 GLY B CA 1
ATOM 1693 C C . GLY B 1 107 ? -29.206 15.994 -8.294 1.00 34.11 129 GLY B C 1
ATOM 1694 O O . GLY B 1 107 ? -29.800 16.504 -9.241 1.00 34.10 129 GLY B O 1
ATOM 1695 N N . ASN B 1 108 ? -27.933 15.613 -8.348 1.00 34.92 130 ASN B N 1
ATOM 1696 C CA . ASN B 1 108 ? -27.150 15.750 -9.581 1.00 35.45 130 ASN B CA 1
ATOM 1697 C C . ASN B 1 108 ? -27.623 14.840 -10.715 1.00 35.99 130 ASN B C 1
ATOM 1698 O O . ASN B 1 108 ? -27.292 15.076 -11.869 1.00 36.56 130 ASN B O 1
ATOM 1703 N N . TRP B 1 109 ? -28.437 13.835 -10.398 1.00 36.56 131 TRP B N 1
ATOM 1704 C CA . TRP B 1 109 ? -28.982 12.927 -11.418 1.00 36.89 131 TRP B CA 1
ATOM 1705 C C . TRP B 1 109 ? -30.237 13.447 -12.135 1.00 37.67 131 TRP B C 1
ATOM 1706 O O . TRP B 1 109 ? -30.606 12.904 -13.171 1.00 37.81 131 TRP B O 1
ATOM 1717 N N . ASN B 1 110 ? -30.903 14.468 -11.589 1.00 38.83 132 ASN B N 1
ATOM 1718 C CA . ASN B 1 110 ? -32.149 14.984 -12.184 1.00 39.56 132 ASN B CA 1
ATOM 1719 C C . ASN B 1 110 ? -32.303 16.512 -12.204 1.00 40.76 132 ASN B C 1
ATOM 1720 O O . ASN B 1 110 ? -33.428 17.015 -12.246 1.00 40.81 132 ASN B O 1
ATOM 1725 N N . MET B 1 111 ? -31.185 17.240 -12.199 1.00 42.23 133 MET B N 1
ATOM 1726 C CA . MET B 1 111 ? -31.198 18.713 -12.139 1.00 43.46 133 MET B CA 1
ATOM 1727 C C . MET B 1 111 ? -31.972 19.351 -13.283 1.00 44.30 133 MET B C 1
ATOM 1728 O O . MET B 1 111 ? -32.601 20.398 -13.105 1.00 44.28 133 MET B O 1
ATOM 1733 N N . GLN B 1 112 ? -31.919 18.720 -14.453 1.00 45.38 134 GLN B N 1
ATOM 1734 C CA . GLN B 1 112 ? -32.558 19.261 -15.650 1.00 46.31 134 GLN B CA 1
ATOM 1735 C C . GLN B 1 112 ? -34.085 19.134 -15.626 1.00 46.66 134 GLN B C 1
ATOM 1736 O O . GLN B 1 112 ? -34.766 19.719 -16.473 1.00 46.73 134 GLN B O 1
ATOM 1742 N N . ASP B 1 113 ? -34.626 18.374 -14.674 1.00 47.08 135 ASP B N 1
ATOM 1743 C CA . ASP B 1 113 ? -36.081 18.321 -14.479 1.00 47.51 135 ASP B CA 1
ATOM 1744 C C . ASP B 1 113 ? -36.597 19.599 -13.827 1.00 47.71 135 ASP B C 1
ATOM 1745 O O . ASP B 1 113 ? -37.760 19.945 -13.976 1.00 47.80 135 ASP B O 1
ATOM 1750 N N . PHE B 1 114 ? -35.722 20.286 -13.098 1.00 48.23 136 PHE B N 1
ATOM 1751 C CA . PHE B 1 114 ? -36.055 21.542 -12.436 1.00 48.45 136 PHE B CA 1
ATOM 1752 C C . PHE B 1 114 ? -35.457 22.710 -13.218 1.00 48.99 136 PHE B C 1
ATOM 1753 O O . PHE B 1 114 ? -36.156 23.661 -13.554 1.00 49.01 136 PHE B O 1
ATOM 1761 N N . GLN B 1 115 ? -34.161 22.627 -13.510 1.00 49.75 137 GLN B N 1
ATOM 1762 C CA . GLN B 1 115 ? -33.491 23.606 -14.370 1.00 50.22 137 GLN B CA 1
ATOM 1763 C C . GLN B 1 115 ? -33.993 23.454 -15.801 1.00 50.40 137 GLN B C 1
ATOM 1764 O O . GLN B 1 115 ? -34.892 24.168 -16.253 1.00 50.37 137 GLN B O 1
ATOM 1771 N N . ASN C 1 5 ? -10.153 6.101 -49.679 1.00 37.39 27 ASN C N 1
ATOM 1772 C CA . ASN C 1 5 ? -10.566 7.458 -49.208 1.00 37.41 27 ASN C CA 1
ATOM 1773 C C . ASN C 1 5 ? -9.660 7.979 -48.088 1.00 36.96 27 ASN C C 1
ATOM 1774 O O . ASN C 1 5 ? -9.353 7.252 -47.152 1.00 37.22 27 ASN C O 1
ATOM 1779 N N . LYS C 1 6 ? -9.252 9.243 -48.202 1.00 36.69 28 LYS C N 1
ATOM 1780 C CA . LYS C 1 6 ? -8.328 9.882 -47.265 1.00 36.48 28 LYS C CA 1
ATOM 1781 C C . LYS C 1 6 ? -9.020 10.304 -45.976 1.00 36.71 28 LYS C C 1
ATOM 1782 O O . LYS C 1 6 ? -8.464 10.116 -44.892 1.00 36.25 28 LYS C O 1
ATOM 1788 N N . GLU C 1 7 ? -10.217 10.884 -46.096 1.00 36.81 29 GLU C N 1
ATOM 1789 C CA . GLU C 1 7 ? -10.964 11.338 -44.916 1.00 37.15 29 GLU C CA 1
ATOM 1790 C C . GLU C 1 7 ? -11.379 10.130 -44.067 1.00 36.98 29 GLU C C 1
ATOM 1791 O O . GLU C 1 7 ? -11.295 10.169 -42.833 1.00 37.58 29 GLU C O 1
ATOM 1797 N N . LYS C 1 8 ? -11.807 9.053 -44.724 1.00 36.91 30 LYS C N 1
ATOM 1798 C CA . LYS C 1 8 ? -12.179 7.822 -44.015 1.00 36.77 30 LYS C CA 1
ATOM 1799 C C . LYS C 1 8 ? -10.964 7.065 -43.479 1.00 36.72 30 LYS C C 1
ATOM 1800 O O . LYS C 1 8 ? -11.092 6.304 -42.531 1.00 36.26 30 LYS C O 1
ATOM 1806 N N . ALA C 1 9 ? -9.799 7.261 -44.095 1.00 36.74 31 ALA C N 1
ATOM 1807 C CA . ALA C 1 9 ? -8.556 6.674 -43.581 1.00 36.57 31 ALA C CA 1
ATOM 1808 C C . ALA C 1 9 ? -8.177 7.329 -42.257 1.00 36.43 31 ALA C C 1
ATOM 1809 O O . ALA C 1 9 ? -7.811 6.640 -41.307 1.00 36.38 31 ALA C O 1
ATOM 1811 N N . ASP C 1 10 ? -8.279 8.658 -42.212 1.00 36.29 32 ASP C N 1
ATOM 1812 C CA . ASP C 1 10 ? -7.949 9.438 -41.023 1.00 36.20 32 ASP C CA 1
ATOM 1813 C C . ASP C 1 10 ? -8.833 9.078 -39.839 1.00 36.63 32 ASP C C 1
ATOM 1814 O O . ASP C 1 10 ? -8.335 8.881 -38.726 1.00 36.28 32 ASP C O 1
ATOM 1819 N N . GLN C 1 11 ? -10.139 8.989 -40.071 1.00 36.98 33 GLN C N 1
ATOM 1820 C CA . GLN C 1 11 ? -11.077 8.732 -38.970 1.00 37.66 33 GLN C CA 1
ATOM 1821 C C . GLN C 1 11 ? -11.128 7.255 -38.537 1.00 37.62 33 GLN C C 1
ATOM 1822 O O . GLN C 1 11 ? -11.534 6.954 -37.424 1.00 37.63 33 GLN C O 1
ATOM 1828 N N . GLN C 1 12 ? -10.723 6.348 -39.428 1.00 37.94 34 GLN C N 1
ATOM 1829 C CA . GLN C 1 12 ? -10.549 4.921 -39.104 1.00 37.71 34 GLN C CA 1
ATOM 1830 C C . GLN C 1 12 ? -9.284 4.756 -38.264 1.00 37.16 34 GLN C C 1
ATOM 1831 O O . GLN C 1 12 ? -9.240 3.943 -37.328 1.00 36.99 34 GLN C O 1
ATOM 1837 N N . LYS C 1 13 ? -8.263 5.548 -38.595 1.00 36.41 35 LYS C N 1
ATOM 1838 C CA . LYS C 1 13 ? -7.039 5.639 -37.790 1.00 35.99 35 LYS C CA 1
ATOM 1839 C C . LYS C 1 13 ? -7.297 6.236 -36.396 1.00 35.48 35 LYS C C 1
ATOM 1840 O O . LYS C 1 13 ? -6.731 5.762 -35.389 1.00 34.95 35 LYS C O 1
ATOM 1846 N N . ALA C 1 14 ? -8.117 7.289 -36.346 1.00 34.70 36 ALA C N 1
ATOM 1847 C CA . ALA C 1 14 ? -8.446 7.949 -35.077 1.00 34.25 36 ALA C CA 1
ATOM 1848 C C . ALA C 1 14 ? -9.147 6.987 -34.119 1.00 34.01 36 ALA C C 1
ATOM 1849 O O . ALA C 1 14 ? -8.832 6.936 -32.933 1.00 33.30 36 ALA C O 1
ATOM 1851 N N . ILE C 1 15 ? -10.106 6.235 -34.649 1.00 33.72 37 ILE C N 1
ATOM 1852 C CA . ILE C 1 15 ? -10.835 5.228 -33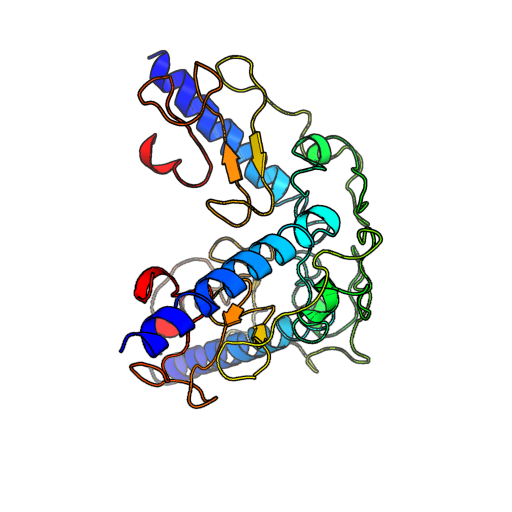.874 1.00 33.72 37 ILE C CA 1
ATOM 1853 C C . ILE C 1 15 ? -9.895 4.159 -33.323 1.00 33.15 37 ILE C C 1
ATOM 1854 O O . ILE C 1 15 ? -9.948 3.839 -32.128 1.00 34.20 37 ILE C O 1
ATOM 1859 N N . THR C 1 16 ? -9.030 3.627 -34.180 1.00 32.69 38 THR C N 1
ATOM 1860 C CA . THR C 1 16 ? -8.054 2.617 -33.771 1.00 32.26 38 THR C CA 1
ATOM 1861 C C . THR C 1 16 ? -7.165 3.126 -32.642 1.00 32.15 38 THR C C 1
ATOM 1862 O O . THR C 1 16 ? -6.911 2.410 -31.663 1.00 31.32 38 THR C O 1
ATOM 1866 N N . ASP C 1 17 ? -6.700 4.365 -32.773 1.00 31.75 39 ASP C N 1
ATOM 1867 C CA . ASP C 1 17 ? -5.860 4.965 -31.743 1.00 31.99 39 ASP C CA 1
ATOM 1868 C C . ASP C 1 17 ? -6.605 5.132 -30.429 1.00 31.67 39 ASP C C 1
ATOM 1869 O O . ASP C 1 17 ? -6.057 4.857 -29.377 1.00 31.49 39 ASP C O 1
ATOM 1874 N N . ILE C 1 18 ? -7.841 5.622 -30.499 1.00 31.67 40 ILE C N 1
ATOM 1875 C CA . ILE C 1 18 ? -8.646 5.831 -29.296 1.00 30.89 40 ILE C CA 1
ATOM 1876 C C . ILE C 1 18 ? -8.947 4.497 -28.607 1.00 30.79 40 ILE C C 1
ATOM 1877 O O . ILE C 1 18 ? -8.812 4.393 -27.410 1.00 28.81 40 ILE C O 1
ATOM 1882 N N . VAL C 1 19 ? -9.298 3.468 -29.372 1.00 30.73 41 VAL C N 1
ATOM 1883 C CA . VAL C 1 19 ? -9.462 2.126 -28.803 1.00 31.07 41 VAL C CA 1
ATOM 1884 C C . VAL C 1 19 ? -8.150 1.635 -28.151 1.00 31.18 41 VAL C C 1
ATOM 1885 O O . VAL C 1 19 ? -8.175 1.071 -27.061 1.00 31.13 41 VAL C O 1
ATOM 1889 N N . ALA C 1 20 ? -7.004 1.872 -28.790 1.00 31.41 42 ALA C N 1
ATOM 1890 C CA . ALA C 1 20 ? -5.697 1.461 -28.208 1.00 31.21 42 ALA C CA 1
ATOM 1891 C C . ALA C 1 20 ? -5.382 2.190 -26.902 1.00 31.30 42 ALA C C 1
ATOM 1892 O O . ALA C 1 20 ? -4.871 1.585 -25.915 1.00 30.53 42 ALA C O 1
ATOM 1894 N N . LEU C 1 21 ? -5.690 3.485 -26.874 1.00 31.19 43 LEU C N 1
ATOM 1895 C CA . LEU C 1 21 ? -5.474 4.305 -25.679 1.00 31.70 43 LEU C CA 1
ATOM 1896 C C . LEU C 1 21 ? -6.399 3.903 -24.533 1.00 32.02 43 LEU C C 1
ATOM 1897 O O . LEU C 1 21 ? -5.963 3.816 -23.392 1.00 32.22 43 LEU C O 1
ATOM 1902 N N . GLU C 1 22 ? -7.675 3.665 -24.834 1.00 32.45 44 GLU C N 1
ATOM 1903 C CA . GLU C 1 22 ? -8.632 3.202 -23.799 1.00 32.63 44 GLU C CA 1
ATOM 1904 C C . GLU C 1 22 ? -8.195 1.854 -23.219 1.00 31.82 44 GLU C C 1
ATOM 1905 O O . GLU C 1 22 ? -8.267 1.630 -22.001 1.00 31.36 44 GLU C O 1
ATOM 1911 N N . ASN C 1 23 ? -7.735 0.954 -24.087 1.00 31.71 45 ASN C N 1
ATOM 1912 C CA . ASN C 1 23 ? -7.212 -0.337 -23.626 1.00 31.64 45 ASN C CA 1
ATOM 1913 C C . ASN C 1 23 ? -5.977 -0.157 -22.746 1.00 30.85 45 ASN C C 1
ATOM 1914 O O . ASN C 1 23 ? -5.844 -0.819 -21.721 1.00 31.23 45 ASN C O 1
ATOM 1919 N N . ALA C 1 24 ? -5.079 0.747 -23.129 1.00 30.59 46 ALA C N 1
ATOM 1920 C CA . ALA C 1 24 ? -3.911 1.072 -22.281 1.00 29.94 46 ALA C CA 1
ATOM 1921 C C . ALA C 1 24 ? -4.332 1.676 -20.945 1.00 29.50 46 ALA C C 1
ATOM 1922 O O . ALA C 1 24 ? -3.781 1.324 -19.874 1.00 28.85 46 ALA C O 1
ATOM 1924 N N . LEU C 1 25 ? -5.317 2.570 -20.988 1.00 28.85 47 LEU C N 1
ATOM 1925 C CA . LEU C 1 25 ? -5.837 3.191 -19.763 1.00 29.07 47 LEU C CA 1
ATOM 1926 C C . LEU C 1 25 ? -6.516 2.178 -18.846 1.00 29.37 47 LEU C C 1
ATOM 1927 O O . LEU C 1 25 ? -6.339 2.230 -17.631 1.00 28.56 47 LEU C O 1
ATOM 1932 N N . ASP C 1 26 ? -7.250 1.233 -19.423 1.00 29.62 48 ASP C N 1
ATOM 1933 C CA . ASP C 1 26 ? -7.840 0.144 -18.619 1.00 29.78 48 ASP C CA 1
ATOM 1934 C C . ASP C 1 26 ? -6.765 -0.709 -17.945 1.00 29.54 48 ASP C C 1
ATOM 1935 O O . ASP C 1 26 ? -6.909 -1.085 -16.756 1.00 28.39 48 ASP C O 1
ATOM 1940 N N . MET C 1 27 ? -5.680 -0.986 -18.669 1.00 29.85 49 MET C N 1
ATOM 1941 C CA A MET C 1 27 ? -4.564 -1.735 -18.104 0.50 30.36 49 MET C CA 1
ATOM 1942 C CA B MET C 1 27 ? -4.547 -1.733 -18.111 0.50 30.45 49 MET C CA 1
ATOM 1943 C C . MET C 1 27 ? -3.907 -0.955 -16.983 1.00 30.47 49 MET C C 1
ATOM 1944 O O . MET C 1 27 ? -3.519 -1.537 -15.992 1.00 28.56 49 MET C O 1
ATOM 1953 N N . TYR C 1 28 ? -3.775 0.361 -17.146 1.00 30.83 50 TYR C N 1
ATOM 1954 C CA . TYR C 1 28 ? -3.243 1.194 -16.024 1.00 30.42 50 TYR C CA 1
ATOM 1955 C C . TYR C 1 28 ? -4.132 1.037 -14.797 1.00 30.53 50 TYR C C 1
ATOM 1956 O O . TYR C 1 28 ? -3.637 0.805 -13.679 1.00 29.35 50 TYR C O 1
ATOM 1965 N N . LYS C 1 29 ? -5.440 1.173 -14.985 1.00 30.41 51 LYS C N 1
ATOM 1966 C CA . LYS C 1 29 ? -6.368 0.992 -13.867 1.00 29.69 51 LYS C CA 1
ATOM 1967 C C . LYS C 1 29 ? -6.365 -0.437 -13.346 1.00 30.02 51 LYS C C 1
ATOM 1968 O O . LYS C 1 29 ? -6.490 -0.646 -12.129 1.00 28.39 51 LYS C O 1
ATOM 1974 N N . LEU C 1 30 ? -6.234 -1.434 -14.228 1.00 29.02 52 LEU C N 1
ATOM 1975 C CA A LEU C 1 30 ? -6.134 -2.831 -13.772 0.50 29.48 52 LEU C CA 1
ATOM 1976 C CA B LEU C 1 30 ? -6.142 -2.830 -13.768 0.50 29.48 52 LEU C CA 1
ATOM 1977 C C . LEU C 1 30 ? -5.021 -2.983 -12.717 1.00 29.07 52 LEU C C 1
ATOM 1978 O O . LEU C 1 30 ? -5.195 -3.658 -11.674 1.00 29.31 52 LEU C O 1
ATOM 1987 N N . ASP C 1 31 ? -3.886 -2.343 -12.970 1.00 29.58 53 ASP C N 1
ATOM 1988 C CA . ASP C 1 31 ? -2.734 -2.397 -12.040 1.00 29.61 53 ASP C CA 1
ATOM 1989 C C . ASP C 1 31 ? -2.873 -1.498 -10.838 1.00 30.45 53 ASP C C 1
ATOM 1990 O O . ASP C 1 31 ? -2.451 -1.870 -9.719 1.00 28.62 53 ASP C O 1
ATOM 1995 N N . ASN C 1 32 ? -3.390 -0.297 -11.051 1.00 30.26 54 ASN C N 1
ATOM 1996 C CA . ASN C 1 32 ? -3.248 0.745 -10.035 1.00 30.96 54 ASN C CA 1
ATOM 1997 C C . ASN C 1 32 ? -4.520 1.196 -9.350 1.00 30.96 54 ASN C C 1
ATOM 1998 O O . ASN C 1 32 ? -4.445 1.982 -8.393 1.00 32.30 54 ASN C O 1
ATOM 2003 N N . SER C 1 33 ? -5.663 0.649 -9.799 1.00 30.58 55 SER C N 1
ATOM 2004 C CA . SER C 1 33 ? -6.987 0.817 -9.196 1.00 29.86 55 SER C CA 1
ATOM 2005 C C . SER C 1 33 ? -7.669 2.163 -9.517 1.00 29.68 55 SER C C 1
ATOM 2006 O O . SER C 1 33 ? -8.816 2.368 -9.134 1.00 28.71 55 SER C O 1
ATOM 2009 N N . VAL C 1 34 ? -6.968 3.046 -10.240 1.00 30.10 56 VAL C N 1
ATOM 2010 C CA . VAL C 1 34 ? -7.508 4.342 -10.682 1.00 30.53 56 VAL C CA 1
ATOM 2011 C C . VAL C 1 34 ? -7.001 4.638 -12.080 1.00 30.22 56 VAL C C 1
ATOM 2012 O O . VAL C 1 34 ? -6.001 4.078 -12.525 1.00 29.69 56 VAL C O 1
ATOM 2016 N N . TYR C 1 35 ? -7.719 5.507 -12.786 1.00 30.45 57 TYR C N 1
ATOM 2017 C CA . TYR C 1 35 ? -7.210 6.029 -14.054 1.00 30.56 57 TYR C CA 1
ATOM 2018 C C . TYR C 1 35 ? -6.265 7.197 -13.799 1.00 31.04 57 TYR C C 1
ATOM 2019 O O . TYR C 1 35 ? -6.339 7.831 -12.748 1.00 32.02 57 TYR C O 1
ATOM 2028 N N . PRO C 1 36 ? -5.360 7.486 -14.758 1.00 31.36 58 PRO C N 1
ATOM 2029 C CA . PRO C 1 36 ? -4.612 8.736 -14.695 1.00 31.03 58 PRO C CA 1
ATOM 2030 C C . PRO C 1 36 ? -5.573 9.919 -14.625 1.00 31.02 58 PRO C C 1
ATOM 2031 O O . PRO C 1 36 ? -6.625 9.891 -15.266 1.00 30.37 58 PRO C O 1
ATOM 2035 N N . THR C 1 37 ? -5.226 10.939 -13.850 1.00 30.59 59 THR C N 1
ATOM 2036 C CA . THR C 1 37 ? -6.018 12.164 -13.790 1.00 30.34 59 THR C CA 1
ATOM 2037 C C . THR C 1 37 ? -5.708 12.993 -15.029 1.00 30.21 59 THR C C 1
ATOM 2038 O O . THR C 1 37 ? -4.754 12.703 -15.749 1.00 30.85 59 THR C O 1
ATOM 2042 N N . THR C 1 38 ? -6.502 14.024 -15.278 1.00 30.27 60 THR C N 1
ATOM 2043 C CA . THR C 1 38 ? -6.246 14.923 -16.401 1.00 30.44 60 THR C CA 1
ATOM 2044 C C . THR C 1 38 ? -4.831 15.498 -16.384 1.00 31.13 60 THR C C 1
ATOM 2045 O O . THR C 1 38 ? -4.168 15.543 -17.414 1.00 32.07 60 THR C O 1
ATOM 2049 N N . ASP C 1 39 ? -4.380 15.946 -15.221 1.00 31.96 61 ASP C N 1
ATOM 2050 C CA . ASP C 1 39 ? -3.036 16.527 -15.090 1.00 33.21 61 ASP C CA 1
ATOM 2051 C C . ASP C 1 39 ? -1.922 15.499 -15.342 1.00 33.02 61 ASP C C 1
ATOM 2052 O O . ASP C 1 39 ? -0.882 15.840 -15.874 1.00 33.00 61 ASP C O 1
ATOM 2057 N N . GLN C 1 40 ? -2.137 14.253 -14.966 1.00 32.92 62 GLN C N 1
ATOM 2058 C CA . GLN C 1 40 ? -1.141 13.211 -15.223 1.00 33.39 62 GLN C CA 1
ATOM 2059 C C . GLN C 1 40 ? -1.143 12.891 -16.723 1.00 33.50 62 GLN C C 1
ATOM 2060 O O . GLN C 1 40 ? -0.085 12.693 -17.324 1.00 34.07 62 GLN C O 1
ATOM 2066 N N . GLY C 1 41 ? -2.336 12.865 -17.319 1.00 33.44 63 GLY C N 1
ATOM 2067 C CA . GLY C 1 41 ? -2.495 12.811 -18.763 1.00 33.23 63 GLY C CA 1
ATOM 2068 C C . GLY C 1 41 ? -2.173 11.473 -19.386 1.00 33.20 63 GLY C C 1
ATOM 2069 O O . GLY C 1 41 ? -1.861 10.497 -18.694 1.00 33.10 63 GLY C O 1
ATOM 2070 N N . LEU C 1 42 ? -2.209 11.427 -20.713 1.00 32.59 64 LEU C N 1
ATOM 2071 C CA . LEU C 1 42 ? -1.841 10.210 -21.409 1.00 32.76 64 LEU C CA 1
ATOM 2072 C C . LEU C 1 42 ? -0.366 9.844 -21.187 1.00 33.14 64 LEU C C 1
ATOM 2073 O O . LEU C 1 42 ? -0.008 8.686 -21.302 1.00 32.92 64 LEU C O 1
ATOM 2078 N N . GLU C 1 43 ? 0.471 10.822 -20.840 1.00 33.43 65 GLU C N 1
ATOM 2079 C CA . GLU C 1 43 ? 1.875 10.573 -20.526 1.00 34.28 65 GLU C CA 1
ATOM 2080 C C . GLU C 1 43 ? 2.033 9.528 -19.405 1.00 33.41 65 GLU C C 1
ATOM 2081 O O . GLU C 1 43 ? 3.034 8.817 -19.368 1.00 32.71 65 GLU C O 1
ATOM 2087 N N . ALA C 1 44 ? 1.036 9.409 -18.530 1.00 33.19 66 ALA C N 1
ATOM 2088 C CA . ALA C 1 44 ? 1.050 8.382 -17.478 1.00 33.18 66 ALA C CA 1
ATOM 2089 C C . ALA C 1 44 ? 1.150 6.976 -18.064 1.00 33.20 66 ALA C C 1
ATOM 2090 O O . ALA C 1 44 ? 1.615 6.055 -17.396 1.00 33.94 66 ALA C O 1
ATOM 2092 N N . LEU C 1 45 ? 0.741 6.810 -19.318 1.00 32.28 67 LEU C N 1
ATOM 2093 C CA . LEU C 1 45 ? 0.849 5.518 -19.970 1.00 32.16 67 LEU C CA 1
ATOM 2094 C C . LEU C 1 45 ? 2.287 5.146 -20.341 1.00 32.07 67 LEU C C 1
ATOM 2095 O O . LEU C 1 45 ? 2.554 4.003 -20.661 1.00 31.71 67 LEU C O 1
ATOM 2100 N N . VAL C 1 46 ? 3.190 6.127 -20.326 1.00 32.73 68 VAL C N 1
ATOM 2101 C CA . VAL C 1 46 ? 4.526 5.994 -20.879 1.00 33.24 68 VAL C CA 1
ATOM 2102 C C . VAL C 1 46 ? 5.558 5.990 -19.753 1.00 33.36 68 VAL C C 1
ATOM 2103 O O . VAL C 1 46 ? 6.475 5.167 -19.753 1.00 32.76 68 VAL C O 1
ATOM 2107 N N . THR C 1 47 ? 5.405 6.901 -18.795 1.00 33.23 69 THR C N 1
ATOM 2108 C CA . THR C 1 47 ? 6.261 6.903 -17.612 1.00 33.71 69 THR C CA 1
ATOM 2109 C C . THR C 1 47 ? 5.451 7.145 -16.343 1.00 33.17 69 THR C C 1
ATOM 2110 O O . THR C 1 47 ? 4.377 7.773 -16.369 1.00 34.11 69 THR C O 1
ATOM 2114 N N . LYS C 1 48 ? 5.956 6.629 -15.227 1.00 32.16 70 LYS C N 1
ATOM 2115 C CA . LYS C 1 48 ? 5.244 6.708 -13.982 1.00 31.83 70 LYS C CA 1
ATOM 2116 C C . LYS C 1 48 ? 4.941 8.163 -13.635 1.00 31.31 70 LYS C C 1
ATOM 2117 O O . LYS C 1 48 ? 5.857 8.971 -13.588 1.00 31.22 70 LYS C O 1
ATOM 2123 N N . PRO C 1 49 ? 3.665 8.492 -13.378 1.00 31.40 71 PRO C N 1
ATOM 2124 C CA . PRO C 1 49 ? 3.296 9.880 -13.100 1.00 31.86 71 PRO C CA 1
ATOM 2125 C C . PRO C 1 49 ? 3.402 10.229 -11.630 1.00 32.01 71 PRO C C 1
ATOM 2126 O O . PRO C 1 49 ? 3.734 9.367 -10.799 1.00 31.58 71 PRO C O 1
ATOM 2130 N N . SER C 1 50 ? 3.129 11.488 -11.324 1.00 31.51 72 SER C N 1
ATOM 2131 C CA . SER C 1 50 ? 3.154 12.012 -9.967 1.00 31.68 72 SER C CA 1
ATOM 2132 C C . SER C 1 50 ? 1.797 12.583 -9.617 1.00 31.63 72 SER C C 1
ATOM 2133 O O . SER C 1 50 ? 1.001 12.907 -10.516 1.00 31.88 72 SER C O 1
ATOM 2136 N N . SER C 1 51 ? 1.576 12.768 -8.321 1.00 30.73 73 SER C N 1
ATOM 2137 C CA . SER C 1 51 ? 0.538 13.660 -7.811 1.00 30.87 73 SER C CA 1
ATOM 2138 C C . SER C 1 51 ? -0.879 13.238 -8.230 1.00 30.58 73 SER C C 1
ATOM 2139 O O . SER C 1 51 ? -1.539 13.956 -8.983 1.00 30.93 73 SER C O 1
ATOM 2142 N N . PRO C 1 52 ? -1.355 12.088 -7.732 1.00 30.69 74 PRO C N 1
ATOM 2143 C CA . PRO C 1 52 ? -0.725 11.126 -6.846 1.00 30.48 74 PRO C CA 1
ATOM 2144 C C . PRO C 1 52 ? 0.019 10.016 -7.585 1.00 29.91 74 PRO C C 1
ATOM 2145 O O . PRO C 1 52 ? -0.467 9.486 -8.573 1.00 30.96 74 PRO C O 1
ATOM 2149 N N . GLU C 1 53 ? 1.177 9.629 -7.078 1.00 29.80 75 GLU C N 1
ATOM 2150 C CA . GLU C 1 53 ? 1.973 8.547 -7.682 1.00 29.48 75 GLU C CA 1
ATOM 2151 C C . GLU C 1 53 ? 1.309 7.175 -7.538 1.00 29.86 75 GLU C C 1
ATOM 2152 O O . GLU C 1 53 ? 1.081 6.736 -6.425 1.00 30.14 75 GLU C O 1
ATOM 2158 N N . PRO C 1 54 ? 1.066 6.452 -8.659 1.00 30.91 76 PRO C N 1
ATOM 2159 C CA . PRO C 1 54 ? 0.501 5.108 -8.550 1.00 31.21 76 PRO C CA 1
ATOM 2160 C C . PRO C 1 54 ? 1.444 4.150 -7.792 1.00 31.22 76 PRO C C 1
ATOM 2161 O O . PRO C 1 54 ? 2.652 4.318 -7.836 1.00 30.92 76 PRO C O 1
ATOM 2165 N N . ARG C 1 55 ? 0.870 3.184 -7.090 1.00 31.35 77 ARG C N 1
ATOM 2166 C CA . ARG C 1 55 ? 1.636 2.294 -6.202 1.00 31.76 77 ARG C CA 1
ATOM 2167 C C . ARG C 1 55 ? 1.964 0.936 -6.797 1.00 31.35 77 ARG C C 1
ATOM 2168 O O . ARG C 1 55 ? 2.672 0.150 -6.186 1.00 31.36 77 ARG C O 1
ATOM 2176 N N . ASN C 1 56 ? 1.447 0.655 -7.991 1.00 31.47 78 ASN C N 1
ATOM 2177 C CA . ASN C 1 56 ? 1.733 -0.595 -8.688 1.00 31.90 78 ASN C CA 1
ATOM 2178 C C . ASN C 1 56 ? 2.056 -0.394 -10.169 1.00 31.05 78 ASN C C 1
ATOM 2179 O O . ASN C 1 56 ? 1.598 -1.157 -11.024 1.00 31.90 78 ASN C O 1
ATOM 2184 N N . TYR C 1 57 ? 2.888 0.591 -10.478 1.00 31.35 79 TYR C N 1
ATOM 2185 C CA . TYR C 1 57 ? 3.142 0.950 -11.880 1.00 31.29 79 TYR C CA 1
ATOM 2186 C C . TYR C 1 57 ? 3.988 -0.099 -12.578 1.00 31.85 79 TYR C C 1
ATOM 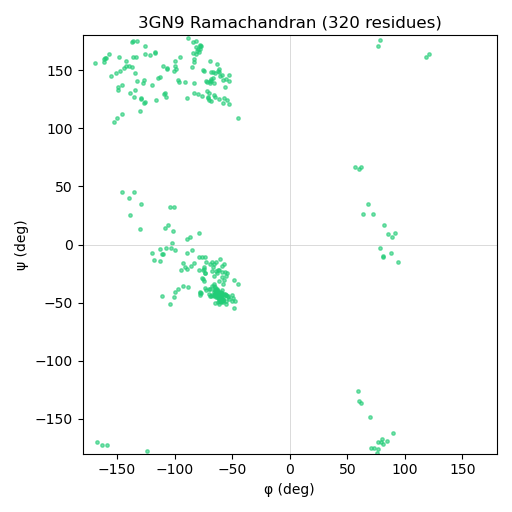2187 O O . TYR C 1 57 ? 5.017 -0.508 -12.084 1.00 31.38 79 TYR C O 1
ATOM 2196 N N . ARG C 1 58 ? 3.549 -0.510 -13.761 1.00 32.41 80 ARG C N 1
ATOM 2197 C CA . ARG C 1 58 ? 4.244 -1.509 -14.556 1.00 34.50 80 ARG C CA 1
ATOM 2198 C C . ARG C 1 58 ? 5.550 -0.955 -15.137 1.00 34.34 80 ARG C C 1
ATOM 2199 O O . ARG C 1 58 ? 5.536 0.081 -15.791 1.00 33.27 80 ARG C O 1
ATOM 2207 N N . ASN C 1 59 ? 6.663 -1.655 -14.915 1.00 35.40 81 ASN C N 1
ATOM 2208 C CA . ASN C 1 59 ? 7.940 -1.292 -15.547 1.00 36.22 81 ASN C CA 1
ATOM 2209 C C . ASN C 1 59 ? 7.788 -1.205 -17.049 1.00 36.20 81 ASN C C 1
ATOM 2210 O O . ASN C 1 59 ? 7.320 -2.144 -17.690 1.00 36.41 81 ASN C O 1
ATOM 2215 N N . GLY C 1 60 ? 8.151 -0.058 -17.607 1.00 36.29 82 GLY C N 1
ATOM 2216 C CA . GLY C 1 60 ? 8.082 0.139 -19.045 1.00 35.68 82 GLY C CA 1
ATOM 2217 C C . GLY C 1 60 ? 6.791 0.793 -19.501 1.00 35.50 82 GLY C C 1
ATOM 2218 O O . GLY C 1 60 ? 6.716 1.254 -20.628 1.00 35.50 82 GLY C O 1
ATOM 2219 N N . GLY C 1 61 ? 5.774 0.827 -18.643 1.00 34.71 83 GLY C N 1
ATOM 2220 C CA . GLY C 1 61 ? 4.531 1.523 -18.951 1.00 34.86 83 GLY C CA 1
ATOM 2221 C C . GLY C 1 61 ? 3.514 0.643 -19.654 1.00 34.45 83 GLY C C 1
ATOM 2222 O O . GLY C 1 61 ? 3.635 -0.581 -19.637 1.00 34.32 83 GLY C O 1
ATOM 2223 N N . TYR C 1 62 ? 2.533 1.276 -20.291 1.00 34.04 84 TYR C N 1
ATOM 2224 C CA . TYR C 1 62 ? 1.320 0.598 -20.769 1.00 33.97 84 TYR C CA 1
ATOM 2225 C C . TYR C 1 62 ? 1.103 0.675 -22.260 1.00 35.31 84 TYR C C 1
ATOM 2226 O O . TYR C 1 62 ? 0.192 0.038 -22.795 1.00 35.13 84 TYR C O 1
ATOM 2235 N N . ILE C 1 63 ? 1.945 1.466 -22.910 1.00 35.32 85 ILE C N 1
ATOM 2236 C CA . ILE C 1 63 ? 1.906 1.673 -24.329 1.00 36.52 85 ILE C CA 1
ATOM 2237 C C . ILE C 1 63 ? 3.352 2.072 -24.639 1.00 37.39 85 ILE C C 1
ATOM 2238 O O . ILE C 1 63 ? 4.043 2.658 -23.787 1.00 38.16 85 ILE C O 1
ATOM 2243 N N . LYS C 1 64 ? 3.844 1.674 -25.792 1.00 38.41 86 LYS C N 1
ATOM 2244 C CA . LYS C 1 64 ? 5.208 2.046 -26.217 1.00 39.68 86 LYS C CA 1
ATOM 2245 C C . LYS C 1 64 ? 5.451 3.537 -26.036 1.00 39.88 86 LYS C C 1
ATOM 2246 O O . LYS C 1 64 ? 6.405 3.961 -25.366 1.00 39.75 86 LYS C O 1
ATOM 2252 N N . ARG C 1 65 ? 4.542 4.290 -26.656 1.00 39.92 87 ARG C N 1
ATOM 2253 C CA . ARG C 1 65 ? 4.569 5.731 -26.773 1.00 40.08 87 ARG C CA 1
ATOM 2254 C C . ARG C 1 65 ? 3.208 6.185 -27.314 1.00 39.62 87 ARG C C 1
ATOM 2255 O O . ARG C 1 65 ? 2.502 5.437 -28.020 1.00 39.49 87 ARG C O 1
ATOM 2263 N N . LEU C 1 66 ? 2.882 7.434 -27.028 1.00 38.84 88 LEU C N 1
ATOM 2264 C CA . LEU C 1 66 ? 1.602 7.979 -27.402 1.00 38.18 88 LEU C CA 1
ATOM 2265 C C . LEU C 1 66 ? 1.563 8.170 -28.918 1.00 37.41 88 LEU C C 1
ATOM 2266 O O . LEU C 1 66 ? 2.465 8.780 -29.469 1.00 37.18 88 LEU C O 1
ATOM 2271 N N . PRO C 1 67 ? 0.541 7.614 -29.595 1.00 36.41 89 PRO C N 1
ATOM 2272 C CA . PRO C 1 67 ? 0.387 7.917 -31.004 1.00 35.98 89 PRO C CA 1
ATOM 2273 C C . PRO C 1 67 ? -0.042 9.369 -31.177 1.00 35.16 89 PRO C C 1
ATOM 2274 O O . PRO C 1 67 ? -0.549 9.977 -30.234 1.00 34.72 89 PRO C O 1
ATOM 2278 N N . LYS C 1 68 ? 0.196 9.926 -32.355 1.00 34.36 90 LYS C N 1
ATOM 2279 C CA . LYS C 1 68 ? -0.348 11.226 -32.698 1.00 34.04 90 LYS C CA 1
ATOM 2280 C C . LYS C 1 68 ? -1.579 10.997 -33.550 1.00 33.31 90 LYS C C 1
ATOM 2281 O O . LYS C 1 68 ? -1.726 9.930 -34.155 1.00 33.02 90 LYS C O 1
ATOM 2287 N N . ASP C 1 69 ? -2.463 11.995 -33.593 1.00 32.41 91 ASP C N 1
ATOM 2288 C CA . ASP C 1 69 ? -3.695 11.888 -34.375 1.00 31.32 91 ASP C CA 1
ATOM 2289 C C . ASP C 1 69 ? -3.403 12.112 -35.865 1.00 31.32 91 ASP C C 1
ATOM 2290 O O . ASP C 1 69 ? -2.274 12.466 -36.226 1.00 31.29 91 ASP C O 1
ATOM 2295 N N . PRO C 1 70 ? -4.398 11.882 -36.745 1.00 31.18 92 PRO C N 1
ATOM 2296 C CA . PRO C 1 70 ? -4.113 11.988 -38.171 1.00 31.29 92 PRO C CA 1
ATOM 2297 C C . PRO C 1 70 ? -3.562 13.332 -38.646 1.00 31.51 92 PRO C C 1
ATOM 2298 O O . PRO C 1 70 ? -3.031 13.398 -39.749 1.00 30.92 92 PRO C O 1
ATOM 2302 N N . TRP C 1 71 ? -3.694 14.388 -37.842 1.00 31.66 93 TRP C N 1
ATOM 2303 C CA . TRP C 1 71 ? -3.234 15.717 -38.253 1.00 32.06 93 TRP C CA 1
ATOM 2304 C C . TRP C 1 71 ? -1.984 16.130 -37.485 1.00 32.34 93 TRP C C 1
ATOM 2305 O O . TRP C 1 71 ? -1.565 17.286 -37.529 1.00 32.54 93 TRP C O 1
ATOM 2316 N N . GLY C 1 72 ? -1.361 15.155 -36.833 1.00 32.47 94 GLY C N 1
ATOM 2317 C CA . GLY C 1 72 ? -0.088 15.359 -36.162 1.00 32.95 94 GLY C CA 1
ATOM 2318 C C . GLY C 1 72 ? -0.207 15.987 -34.792 1.00 33.22 94 GLY C C 1
ATOM 2319 O O . GLY C 1 72 ? 0.774 16.490 -34.262 1.00 34.03 94 GLY C O 1
ATOM 2320 N N . ASN C 1 73 ? -1.404 15.959 -34.215 1.00 33.28 95 ASN C N 1
ATOM 2321 C CA . ASN C 1 73 ? -1.633 16.533 -32.893 1.00 33.06 95 ASN C CA 1
ATOM 2322 C C . ASN C 1 73 ? -1.810 15.439 -31.851 1.00 33.11 95 ASN C C 1
ATOM 2323 O O . ASN C 1 73 ? -2.258 14.330 -32.155 1.00 32.89 95 ASN C O 1
ATOM 2328 N N . GLU C 1 74 ? -1.460 15.762 -30.614 1.00 33.00 96 GLU C N 1
ATOM 2329 C CA . GLU C 1 74 ? -1.589 14.811 -29.508 1.00 33.01 96 GLU C CA 1
ATOM 2330 C C . GLU C 1 74 ? -3.061 14.552 -29.225 1.00 32.27 96 GLU C C 1
ATOM 2331 O O . GLU C 1 74 ? -3.889 15.462 -29.335 1.00 32.12 96 GLU C O 1
ATOM 2337 N N . TYR C 1 75 ? -3.394 13.308 -28.901 1.00 31.35 97 TYR C N 1
ATOM 2338 C CA . TYR C 1 75 ? -4.733 12.994 -28.423 1.00 31.14 97 TYR C CA 1
ATOM 2339 C C . TYR C 1 75 ? -4.985 13.681 -27.081 1.00 31.31 97 TYR C C 1
ATOM 2340 O O . TYR C 1 75 ? -4.062 13.869 -26.266 1.00 31.14 97 TYR C O 1
ATOM 2349 N N . GLN C 1 76 ? -6.238 14.059 -26.862 1.00 31.31 98 GLN C N 1
ATOM 2350 C CA . GLN C 1 76 ? -6.646 14.755 -25.650 1.00 31.24 98 GLN C CA 1
ATOM 2351 C C . GLN C 1 76 ? -7.294 13.798 -24.639 1.00 30.97 98 GLN C C 1
ATOM 2352 O O . GLN C 1 76 ? -7.888 12.785 -25.020 1.00 30.88 98 GLN C O 1
ATOM 2358 N N . TYR C 1 77 ? -7.204 14.146 -23.358 1.00 29.83 99 TYR C N 1
ATOM 2359 C CA . TYR C 1 77 ? -7.653 13.259 -22.295 1.00 29.95 99 TYR C CA 1
ATOM 2360 C C . TYR C 1 77 ? -8.164 14.040 -21.096 1.00 29.79 99 TYR C C 1
ATOM 2361 O O . TYR C 1 77 ? -7.533 15.015 -20.672 1.00 28.81 99 TYR C O 1
ATOM 2370 N N . MET C 1 78 ? -9.299 13.601 -20.557 1.00 30.33 100 MET C N 1
ATOM 2371 C CA . MET C 1 78 ? -9.875 14.189 -19.345 1.00 31.68 100 MET C CA 1
ATOM 2372 C C . MET C 1 78 ? -10.338 13.106 -18.382 1.00 31.93 100 MET C C 1
ATOM 2373 O O . MET C 1 78 ? -11.107 12.221 -18.766 1.00 31.83 100 MET C O 1
ATOM 2378 N N . SER C 1 79 ? -9.873 13.191 -17.137 1.00 32.42 101 SER C N 1
ATOM 2379 C CA . SER C 1 79 ? -10.324 12.317 -16.076 1.00 32.58 101 SER C CA 1
ATOM 2380 C C . SER C 1 79 ? -10.340 13.079 -14.751 1.00 32.86 101 SER C C 1
ATOM 2381 O O . SER C 1 79 ? -9.286 13.417 -14.218 1.00 33.52 101 SER C O 1
ATOM 2384 N N . PRO C 1 80 ? -11.525 13.327 -14.190 1.00 33.78 102 PRO C N 1
ATOM 2385 C CA . PRO C 1 80 ? -12.853 12.925 -14.660 1.00 34.07 102 PRO C CA 1
ATOM 2386 C C . PRO C 1 80 ? -13.261 13.597 -15.973 1.00 34.14 102 PRO C C 1
ATOM 2387 O O . PRO C 1 80 ? -12.928 14.753 -16.203 1.00 34.13 102 PRO C O 1
ATOM 2391 N N . GLY C 1 81 ? -13.959 12.853 -16.829 1.00 34.53 103 GLY C N 1
ATOM 2392 C CA . GLY C 1 81 ? -14.386 13.349 -18.134 1.00 34.97 103 GLY C CA 1
ATOM 2393 C C . GLY C 1 81 ? -15.681 14.130 -18.032 1.00 35.54 103 GLY C C 1
ATOM 2394 O O . GLY C 1 81 ? -16.367 14.063 -17.021 1.00 34.99 103 GLY C O 1
ATOM 2395 N N . ASP C 1 82 ? -16.009 14.884 -19.078 1.00 36.31 104 ASP C N 1
ATOM 2396 C CA . ASP C 1 82 ? -17.305 15.571 -19.151 1.00 37.35 104 ASP C CA 1
ATOM 2397 C C . ASP C 1 82 ? -18.359 14.675 -19.788 1.00 37.46 104 ASP C C 1
ATOM 2398 O O . ASP C 1 82 ? -19.515 14.698 -19.381 1.00 37.75 104 ASP C O 1
ATOM 2403 N N . LYS C 1 83 ? -17.951 13.883 -20.774 1.00 37.71 105 LYS C N 1
ATOM 2404 C CA . LYS C 1 83 ? -18.864 13.015 -21.517 1.00 38.12 105 LYS C CA 1
ATOM 2405 C C . LYS C 1 83 ? -18.996 11.619 -20.913 1.00 38.07 105 LYS C C 1
ATOM 2406 O O . LYS C 1 83 ? -19.956 10.908 -21.202 1.00 38.85 105 LYS C O 1
ATOM 2412 N N . GLY C 1 84 ? -18.035 11.230 -20.084 1.00 37.57 106 GLY C N 1
ATOM 2413 C CA . GLY C 1 84 ? -18.064 9.937 -19.412 1.00 37.28 106 GLY C CA 1
ATOM 2414 C C . GLY C 1 84 ? -17.017 9.916 -18.323 1.00 36.69 106 GLY C C 1
ATOM 2415 O O . GLY C 1 84 ? -16.435 10.949 -18.011 1.00 36.79 106 GLY C O 1
ATOM 2416 N N . THR C 1 85 ? -16.765 8.745 -17.749 1.00 36.54 107 THR C N 1
ATOM 2417 C CA . THR C 1 85 ? -15.780 8.619 -16.681 1.00 35.73 107 THR C CA 1
ATOM 2418 C C . THR C 1 85 ? -14.423 9.153 -17.127 1.00 34.90 107 THR C C 1
ATOM 2419 O O . THR C 1 85 ? -13.796 9.939 -16.411 1.00 34.90 107 THR C O 1
ATOM 2423 N N . ILE C 1 86 ? -13.952 8.683 -18.279 1.00 34.23 108 ILE C N 1
ATOM 2424 C CA . ILE C 1 86 ? -12.781 9.269 -18.928 1.00 33.56 108 ILE C CA 1
ATOM 2425 C C . ILE C 1 86 ? -13.140 9.629 -20.371 1.00 32.86 108 ILE C C 1
ATOM 2426 O O . ILE C 1 86 ? -13.892 8.900 -21.024 1.00 32.73 108 ILE C O 1
ATOM 2431 N N . ASP C 1 87 ? -12.626 10.769 -20.841 1.00 32.28 109 ASP C N 1
ATOM 2432 C CA . ASP C 1 87 ? -12.781 11.194 -22.237 1.00 31.38 109 ASP C CA 1
ATOM 2433 C C . ASP C 1 87 ? -11.437 11.078 -22.962 1.00 30.48 109 ASP C C 1
ATOM 2434 O O . ASP C 1 87 ? -10.415 11.584 -22.485 1.00 29.44 109 ASP C O 1
ATOM 2439 N N . ILE C 1 88 ? -11.444 10.425 -24.125 1.00 29.66 110 ILE C N 1
ATOM 2440 C CA . ILE C 1 88 ? -10.257 10.297 -24.961 1.00 29.14 110 ILE C CA 1
ATOM 2441 C C . ILE C 1 88 ? -10.667 10.727 -26.344 1.00 28.98 110 ILE C C 1
ATOM 2442 O O . ILE C 1 88 ? -11.650 10.206 -26.886 1.00 28.65 110 ILE C O 1
ATOM 2447 N N . PHE C 1 89 ? -9.943 11.679 -26.918 1.00 28.37 111 PHE C N 1
ATOM 2448 C CA . PHE C 1 89 ? -10.423 12.289 -28.158 1.00 28.25 111 PHE C CA 1
ATOM 2449 C C . PHE C 1 89 ? -9.384 13.024 -28.972 1.00 28.02 111 PHE C C 1
ATOM 2450 O O . PHE C 1 89 ? -8.336 13.421 -28.471 1.00 27.47 111 PHE C O 1
ATOM 2458 N N . THR C 1 90 ? -9.704 13.191 -30.258 1.00 28.15 112 THR C N 1
ATOM 2459 C CA . THR C 1 90 ? -9.004 14.107 -31.133 1.00 28.11 112 THR C CA 1
ATOM 2460 C C . THR C 1 90 ? -9.977 15.219 -31.489 1.00 28.21 112 THR C C 1
ATOM 2461 O O . THR C 1 90 ? -11.172 14.965 -31.630 1.00 27.32 112 THR C O 1
ATOM 2465 N N . LEU C 1 91 ? -9.458 16.441 -31.623 1.00 28.75 113 LEU C N 1
ATOM 2466 C CA . LEU C 1 91 ? -10.271 17.612 -31.980 1.00 29.20 113 LEU C CA 1
ATOM 2467 C C . LEU C 1 91 ? -10.364 17.821 -33.485 1.00 28.83 113 LEU C C 1
ATOM 2468 O O . LEU C 1 91 ? -10.939 18.804 -33.937 1.00 28.10 113 LEU C O 1
ATOM 2473 N N . GLY C 1 92 ? -9.798 16.902 -34.264 1.00 28.61 114 GLY C N 1
ATOM 2474 C CA . GLY C 1 92 ? -9.919 16.968 -35.718 1.00 28.15 114 GLY C CA 1
ATOM 2475 C C . GLY C 1 92 ? -8.947 17.926 -36.379 1.00 27.81 114 GLY C C 1
ATOM 2476 O O . GLY C 1 92 ? -8.065 18.497 -35.738 1.00 27.89 114 GLY C O 1
ATOM 2477 N N . ALA C 1 93 ? -9.159 18.127 -37.676 1.00 27.44 115 ALA C N 1
ATOM 2478 C CA . ALA C 1 93 ? -8.210 18.820 -38.570 1.00 27.37 115 ALA C CA 1
ATOM 2479 C C . ALA C 1 93 ? -7.615 20.177 -38.109 1.00 27.12 115 ALA C C 1
ATOM 2480 O O . ALA C 1 93 ? -6.454 20.568 -38.528 1.00 28.07 115 ALA C O 1
ATOM 2482 N N . ASP C 1 94 ? -8.408 20.924 -37.306 1.00 26.33 116 ASP C N 1
ATOM 2483 C CA . ASP C 1 94 ? -8.005 22.270 -36.903 1.00 25.72 116 ASP C CA 1
ATOM 2484 C C . ASP C 1 94 ? -7.569 22.433 -35.452 1.00 25.26 116 ASP C C 1
ATOM 2485 O O . ASP C 1 94 ? -7.149 23.523 -35.059 1.00 25.26 116 ASP C O 1
ATOM 2490 N N . GLY C 1 95 ? -7.647 21.357 -34.672 1.00 24.20 117 GLY C N 1
ATOM 2491 C CA . GLY C 1 95 ? -7.244 21.387 -33.270 1.00 23.63 117 GLY C CA 1
ATOM 2492 C C . GLY C 1 95 ? -8.173 22.239 -32.439 1.00 23.05 117 GLY C C 1
ATOM 2493 O O . GLY C 1 95 ? -7.743 22.904 -31.498 1.00 23.23 117 GLY C O 1
ATOM 2494 N N . GLN C 1 96 ? -9.453 22.212 -32.798 1.00 22.46 118 GLN C N 1
ATOM 2495 C CA . GLN C 1 96 ? -10.462 23.049 -32.176 1.00 22.12 118 GLN C CA 1
ATOM 2496 C C . GLN C 1 96 ? -11.728 22.227 -31.984 1.00 22.33 118 GLN C C 1
ATOM 2497 O O . GLN C 1 96 ? -11.992 21.280 -32.740 1.00 21.07 118 GLN C O 1
ATOM 2503 N N . GLU C 1 97 ? -12.519 22.616 -30.987 1.00 23.17 119 GLU C N 1
ATOM 2504 C CA . GLU C 1 97 ? -13.719 21.875 -30.616 1.00 24.04 119 GLU C CA 1
ATOM 2505 C C . GLU C 1 97 ? -14.816 21.952 -31.667 1.00 24.76 119 GLU C C 1
ATOM 2506 O O . GLU C 1 97 ? -14.956 22.954 -32.374 1.00 24.87 119 GLU C O 1
ATOM 2512 N N . GLY C 1 98 ? -15.596 20.880 -31.750 1.00 25.57 120 GLY C N 1
ATOM 2513 C CA . GLY C 1 98 ? -16.759 20.824 -32.622 1.00 26.25 120 GLY C CA 1
ATOM 2514 C C . GLY C 1 98 ? -16.430 20.791 -34.103 1.00 26.77 120 GLY C C 1
ATOM 2515 O O . GLY C 1 98 ? -15.403 20.245 -34.514 1.00 27.43 120 GLY C O 1
ATOM 2516 N N . GLY C 1 99 ? -17.319 21.367 -34.901 1.00 26.91 121 GLY C N 1
ATOM 2517 C CA . GLY C 1 99 ? -17.205 21.334 -36.358 1.00 27.25 121 GLY C CA 1
ATOM 2518 C C . GLY C 1 99 ? -17.626 19.981 -36.900 1.00 27.42 121 GLY C C 1
ATOM 2519 O O . GLY C 1 99 ? -17.842 19.035 -36.132 1.00 26.95 121 GLY C O 1
ATOM 2520 N N . GLU C 1 100 ? -17.746 19.897 -38.225 1.00 27.41 122 GLU C N 1
ATOM 2521 C CA . GLU C 1 100 ? -18.088 18.649 -38.913 1.00 27.78 122 GLU C CA 1
ATOM 2522 C C . GLU C 1 100 ? -17.015 18.288 -39.961 1.00 27.76 122 GLU C C 1
ATOM 2523 O O . GLU C 1 100 ? -15.985 18.994 -40.111 1.00 27.80 122 GLU C O 1
ATOM 2529 N N . GLY C 1 101 ? -17.277 17.180 -40.684 1.00 27.66 123 GLY C N 1
ATOM 2530 C CA . GLY C 1 101 ? -16.341 16.644 -41.666 1.00 27.65 123 GLY C CA 1
ATOM 2531 C C . GLY C 1 101 ? -14.997 16.275 -41.056 1.00 27.52 123 GLY C C 1
ATOM 2532 O O . GLY C 1 101 ? -14.931 15.522 -40.084 1.00 27.72 123 GLY C O 1
ATOM 2533 N N . ALA C 1 102 ? -13.930 16.825 -41.629 1.00 27.42 124 ALA C N 1
ATOM 2534 C CA . ALA C 1 102 ? -12.572 16.558 -41.183 1.00 27.29 124 ALA C CA 1
ATOM 2535 C C . ALA C 1 102 ? -12.255 17.287 -39.887 1.00 27.23 124 ALA C C 1
ATOM 2536 O O . ALA C 1 102 ? -11.337 16.887 -39.178 1.00 27.22 124 ALA C O 1
ATOM 2538 N N . ALA C 1 103 ? -12.999 18.356 -39.590 1.00 27.03 125 ALA C N 1
ATOM 2539 C CA . ALA C 1 103 ? -12.857 19.060 -38.305 1.00 26.83 125 ALA C CA 1
ATOM 2540 C C . ALA C 1 103 ? -13.574 18.347 -37.148 1.00 26.45 125 ALA C C 1
ATOM 2541 O O . ALA C 1 103 ? -13.380 18.708 -35.984 1.00 26.67 125 ALA C O 1
ATOM 2543 N N . ALA C 1 104 ? -14.397 17.346 -37.464 1.00 26.02 126 ALA C N 1
ATOM 2544 C CA . ALA C 1 104 ? -15.217 16.654 -36.461 1.00 25.21 126 ALA C CA 1
ATOM 2545 C C . ALA C 1 104 ? -14.400 16.062 -35.322 1.00 24.99 126 ALA C C 1
ATOM 2546 O O . ALA C 1 104 ? -13.366 15.432 -35.547 1.00 24.63 126 ALA C O 1
ATOM 2548 N N . ASP C 1 105 ? -14.890 16.261 -34.103 1.00 24.50 127 ASP C N 1
ATOM 2549 C CA . ASP C 1 105 ? -14.318 15.603 -32.926 1.00 24.44 127 ASP C CA 1
ATOM 2550 C C . ASP C 1 105 ? -14.661 14.123 -32.950 1.00 23.91 127 ASP C C 1
ATOM 2551 O O . ASP C 1 105 ? -15.772 13.736 -33.306 1.00 23.61 127 ASP C O 1
ATOM 2556 N N . ILE C 1 106 ? -13.695 13.300 -32.570 1.00 23.54 128 ILE C N 1
ATOM 2557 C CA . ILE C 1 106 ? -13.896 11.865 -32.476 1.00 22.96 128 ILE C CA 1
ATOM 2558 C C . ILE C 1 106 ? -13.379 11.478 -31.112 1.00 22.39 128 ILE C C 1
ATOM 2559 O O . ILE C 1 106 ? -12.200 11.657 -30.826 1.00 22.57 128 ILE C O 1
ATOM 2564 N N . GLY C 1 107 ? -14.276 11.006 -30.253 1.00 21.67 129 GLY C N 1
ATOM 2565 C CA . GLY C 1 107 ? -13.897 10.553 -28.917 1.00 21.38 129 GLY C CA 1
ATOM 2566 C C . GLY C 1 107 ? -14.520 9.214 -28.592 1.00 20.94 129 GLY C C 1
ATOM 2567 O O . GLY C 1 107 ? -15.337 8.699 -29.360 1.00 20.82 129 GLY C O 1
ATOM 2568 N N . ASN C 1 108 ? -14.158 8.659 -27.439 1.00 20.18 130 ASN C N 1
ATOM 2569 C CA . ASN C 1 108 ? -14.674 7.344 -27.037 1.00 19.98 130 ASN C CA 1
ATOM 2570 C C . ASN C 1 108 ? -16.186 7.325 -26.777 1.00 20.74 130 ASN C C 1
ATOM 2571 O O . ASN C 1 108 ? -16.795 6.258 -26.755 1.00 21.45 130 ASN C O 1
ATOM 2576 N N . TRP C 1 109 ? -16.787 8.502 -26.607 1.00 21.49 131 TRP C N 1
ATOM 2577 C CA . TRP C 1 109 ? -18.245 8.644 -26.500 1.00 21.62 131 TRP C CA 1
ATOM 2578 C C . TRP C 1 109 ? -19.012 8.532 -27.829 1.00 22.27 131 TRP C C 1
ATOM 2579 O O . TRP C 1 109 ? -20.166 8.119 -27.825 1.00 22.40 131 TRP C O 1
ATOM 2590 N N . ASN C 1 110 ? -18.388 8.905 -28.949 1.00 22.58 132 ASN C N 1
ATOM 2591 C CA . ASN C 1 110 ? -19.071 8.927 -30.248 1.00 23.01 132 ASN C CA 1
ATOM 2592 C C . ASN C 1 110 ? -18.339 8.197 -31.385 1.00 23.71 132 ASN C C 1
ATOM 2593 O O . ASN C 1 110 ? -18.419 8.611 -32.542 1.00 23.62 132 ASN C O 1
ATOM 2598 N N . MET C 1 111 ? -17.656 7.099 -31.070 1.00 24.52 133 MET C N 1
ATOM 2599 C CA . MET C 1 111 ? -16.996 6.283 -32.100 1.00 25.29 133 MET C CA 1
ATOM 2600 C C . MET C 1 111 ? -17.998 5.607 -33.044 1.00 25.88 133 MET C C 1
ATOM 2601 O O . MET C 1 111 ? -17.633 5.183 -34.139 1.00 25.97 133 MET C O 1
ATOM 2606 N N . GLN C 1 112 ? -19.252 5.508 -32.606 1.00 26.64 134 GLN C N 1
ATOM 2607 C CA . GLN C 1 112 ? -20.313 4.864 -33.381 1.00 27.12 134 GLN C CA 1
ATOM 2608 C C . GLN C 1 112 ? -20.688 5.701 -34.605 1.00 27.47 134 GLN C C 1
ATOM 2609 O O . GLN C 1 112 ? -20.967 5.159 -35.674 1.00 27.53 134 GLN C O 1
ATOM 2615 N N . ASP C 1 113 ? -20.693 7.022 -34.432 1.00 27.89 135 ASP C N 1
ATOM 2616 C CA . ASP C 1 113 ? -21.019 7.965 -35.504 1.00 28.26 135 ASP C CA 1
ATOM 2617 C C . ASP C 1 113 ? -20.119 7.766 -36.724 1.00 28.60 135 ASP C C 1
ATOM 2618 O O . ASP C 1 113 ? -20.593 7.778 -37.860 1.00 28.73 135 ASP C O 1
ATOM 2623 N N . PHE C 1 114 ? -18.825 7.568 -36.476 1.00 28.98 136 PHE C N 1
ATOM 2624 C CA . PHE C 1 114 ? -17.812 7.538 -37.537 1.00 29.23 136 PHE C CA 1
ATOM 2625 C C . PHE C 1 114 ? -17.408 6.112 -37.933 1.00 29.39 136 PHE C C 1
ATOM 2626 O O . PHE C 1 114 ? -16.260 5.875 -38.322 1.00 29.41 136 PHE C O 1
ATOM 2634 N N . GLN C 1 115 ? -18.351 5.174 -37.853 1.00 29.51 137 GLN C N 1
ATOM 2635 C CA . GLN C 1 115 ? -18.051 3.753 -38.035 1.00 29.64 137 GLN C CA 1
ATOM 2636 C C . GLN C 1 115 ? -18.458 3.274 -39.424 1.00 29.62 137 GLN C C 1
ATOM 2637 O O . GLN C 1 115 ? -17.868 2.338 -39.961 1.00 29.62 137 GLN C O 1
#

CATH classification: 3.30.700.10

Radius of gyration: 22.22 Å; Cα contacts (8 Å, |Δi|>4): 601; chains: 3; bounding box: 52×59×59 Å

Foldseek 3Di:
DVVLLVQLVQQLVLQVLLVVLQVVQCVQQVDGDAQVQPSCCQQDFGVDPTGDGADDGGRDPDRDAGPQRHRWHWHACDDLHNIKTKAQFNVRDNDDDRRRHIDIPNCSVVSD/DVVLLVLLVVFLVLQVLLVVLQVVQCVFQVDGDAQVQPSCCQQPQGVDPTGDGADVRGRDPDRDAGPQRHGWHKHACDPLHNIKTKAQFNVRDNDDDRRRHIDIPNCSVVSD/DVLLVQLVQFLVLQVLLVQLQVVQCVFQVDGDAQVQWSCCQQDQGVDPTGDGADVRGRDVDFDAGPQRHGWHKHACDPLHRIKTWQQFNPRDHDDDRRRHIDIPNPSVVSD

B-factor: mean 34.97, std 6.99, range [13.33, 71.27]

Nearest PDB structures (foldseek):
  3gn9-assembly3_C  TM=1.002E+00  e=3.164E-22  Vibrio vulnificus
  4lw9-assembly1_A  TM=9.935E-01  e=2.873E-21  Vibrio cholerae O1 biovar El Tor str. N16961
  3fu1-assembly1_B  TM=9.886E-01  e=6.852E-21  Vibrio cholerae
  4lw9-assembly6_F  TM=9.932E-01  e=2.982E-20  Vibrio cholerae O1 biovar El Tor str. N16961
  3g20-assembly2_B  TM=9.212E-01  e=6.370E-14  Escherichia coli O157:H7

Sequence (335 aa):
GNKEKADQQKAITDIVALENALDMMYKLLDNSVYPTTDDQGLEALVTKPSSPEPRNYRNGGYIKRLPKDPWGNEYQYMSPGDKGTIDIFTLGADGQEGGEGAAADIGNWNMQDFQGNKEKADQQQKAITDIVALENALDMMYKLDNSVYPTTDDQGLEALVTKPSSPEPRNYRNNGGYIKRLPKDPWGNEYQYMSPGDKGTIDIFTLGADGQEGGEGAAADIGNWNMQDFQNKEKADQQKAITDIVALENALDMMYKLLDNSVYPTTDQGLEALVTKPSSPEPRNYRNGGYIKRLPKDPWGNEYQYMSPGDKGTIDIFTLGADGQEGGEGAAADIGNWNMQDFQ

Secondary structure (DSSP, 8-state):
-HHHHHHHHHHHHHHHHHHHHHHHHHHHHSSPPPTTT-GGGGTS---SSPPSS--TT-SSSSPPBPTTS-BPEEESS-SSSSSEEEE-TTTTSS--SGGGS-EETTTGGGG-/-HHHHHHHHHHHHHHHHHHHHHHHHHHHHSSPPPTTT-GGGGTS---SSPPSSPPTT-SSSSPPBPTTS-BPEEESS-SSSSSEEEE-TTTTSS--SGGG--EETTSGGGT-/-HHHHHHHHHHHHHHHHHHHHHHHHHHHSSPPPTTT-GGGGTS---SSPPSSPPTT-SSSSPPBPTTS-BPEEESS-SSSSSEEEE-TTTTSS--SGGG--EETTSTTTT-

Solvent-accessible surface area: 17456 Å² total; per-residue (Å²): 91,138,158,65,129,60,21,19,92,93,0,8,74,10,0,62,45,0,49,88,7,0,50,91,2,32,36,16,7,13,25,28,0,2,46,120,19,8,10,96,1,0,44,89,113,15,77,63,9,86,9,113,47,39,95,157,70,10,28,42,199,153,38,22,104,9,37,62,46,70,104,12,74,18,56,4,13,16,113,130,38,82,10,4,0,29,0,48,1,46,73,41,125,151,34,52,164,35,34,20,13,24,0,0,24,75,30,25,112,113,42,152,78,145,141,78,146,57,20,35,101,94,0,16,85,9,0,66,45,1,50,86,7,0,42,76,2,32,31,23,8,14,25,29,0,3,48,108,20,13,12,108,1,0,42,79,114,14,80,64,9,86,12,113,48,41,99,151,69,10,24,39,197,144,40,24,99,8,35,54,48,68,80,12,76,19,68,4,20,18,114,127,37,75,10,4,0,35,1,36,0,48,67,35,122,155,40,54,164,42,25,23,11,26,0,0,27,87,32,22,136,121,61,149,127,143,100,127,53,12,44,127,87,0,22,85,15,0,63,45,0,50,85,7,0,36,90,2,35,37,18,8,13,24,30,0,2,47,111,19,14,12,90,1,0,36,75,112,15,78,64,9,87,10,114,48,37,99,150,73,10,22,35,176,168,36,35,112,7,28,72,47,64,85,10,69,18,61,4,17,17,118,126,37,75,12,3,0,31,0,36,1,40,106,30,120,154,36,49,152,62,44,28,11,27,3,0,32,83,24,31,138,110,44,174